Protein AF-A0A3M1GNY9-F1 (afdb_monomer_lite)

Radius of gyration: 33.42 Å; chains: 1; bounding box: 61×61×104 Å

Secondary structure (DSSP, 8-state):
-HHHHHHHHHHHHHHHHHHHTTTS-TTGGGSHHHHHHHHHHHHHHHT-TTS---HHHHHHHHHHHHHHHHHHHHHHHHH--S-S-HHHHHHHHHHHHHHHHHHHHHHHHHHHHHHHHHHHHHHHHHHHH---HHHHHHHHHHHHHHHHHHHHHHHHHHHHT--TT--HHHHHHHHHHHHHHHHHHHHHHHHHHHHH-HHHHHHHHHHHHHHHHHHHHHHH---HHHHHHHHHHHHHHHHHHHHHHHHHHHHHHHHHHHHHHHHHHHHHHHHHHGGGGS---HHHHHHHHHHHHHHHHHHHHHHHHHHHHHHT-

pLDDT: mean 76.71, std 16.35, range [35.62, 97.5]

Structure (mmCIF, N/CA/C/O backbone):
data_AF-A0A3M1GNY9-F1
#
_entry.id   AF-A0A3M1GNY9-F1
#
loop_
_atom_site.group_PDB
_atom_site.id
_atom_site.type_symbol
_atom_site.label_atom_id
_atom_site.label_alt_id
_atom_site.label_comp_id
_atom_site.label_asym_id
_atom_site.label_entity_id
_atom_site.label_seq_id
_atom_site.pdbx_PDB_ins_code
_atom_site.Cartn_x
_atom_site.Cartn_y
_atom_site.Cartn_z
_atom_site.occupancy
_atom_site.B_iso_or_equiv
_atom_site.auth_seq_id
_atom_site.auth_comp_id
_atom_site.auth_asym_id
_atom_site.auth_atom_id
_atom_site.pdbx_PDB_model_num
ATOM 1 N N . MET A 1 1 ? -0.739 -28.940 17.202 1.00 39.91 1 MET A N 1
ATOM 2 C CA . MET A 1 1 ? 0.218 -30.063 17.356 1.00 39.91 1 MET A CA 1
ATOM 3 C C . MET A 1 1 ? 1.144 -29.947 18.577 1.00 39.91 1 MET A C 1
ATOM 5 O O . MET A 1 1 ? 1.463 -30.977 19.149 1.00 39.91 1 MET A O 1
ATOM 9 N N . ALA A 1 2 ? 1.530 -28.750 19.048 1.00 37.16 2 ALA A N 1
ATOM 10 C CA . ALA A 1 2 ? 2.457 -28.604 20.188 1.00 37.16 2 ALA A CA 1
ATOM 11 C C . ALA A 1 2 ? 1.919 -29.078 21.563 1.00 37.16 2 ALA A C 1
ATOM 13 O O . ALA A 1 2 ? 2.696 -29.537 22.394 1.00 37.16 2 ALA A O 1
ATOM 14 N N . LEU A 1 3 ? 0.602 -29.021 21.796 1.00 35.62 3 LEU A N 1
ATOM 15 C CA . LEU A 1 3 ? -0.018 -29.442 23.066 1.00 35.62 3 LEU A CA 1
ATOM 16 C C . LEU A 1 3 ? 0.067 -30.962 23.320 1.00 35.62 3 LEU A C 1
ATOM 18 O O . LEU A 1 3 ? 0.229 -31.373 24.464 1.00 35.62 3 LEU A O 1
ATOM 22 N N . GLY A 1 4 ? 0.033 -31.793 22.270 1.00 41.66 4 GLY A N 1
ATOM 23 C CA . GLY A 1 4 ? 0.157 -33.254 22.405 1.00 41.66 4 GLY A CA 1
ATOM 24 C C . GLY A 1 4 ? 1.579 -33.715 22.745 1.00 41.66 4 GLY A C 1
ATOM 25 O O . GLY A 1 4 ? 1.763 -34.660 23.506 1.00 41.66 4 GLY A O 1
ATOM 26 N N . VAL A 1 5 ? 2.591 -32.996 22.248 1.00 49.44 5 VAL A N 1
ATOM 27 C CA . VAL A 1 5 ? 4.006 -33.277 22.545 1.00 49.44 5 VAL A CA 1
ATOM 28 C C . VAL A 1 5 ? 4.346 -32.905 23.996 1.00 49.44 5 VAL A C 1
ATOM 30 O O . VAL A 1 5 ? 5.084 -33.628 24.658 1.00 49.44 5 VAL A O 1
ATOM 33 N N . LEU A 1 6 ? 3.744 -31.835 24.530 1.00 43.50 6 LEU A N 1
ATOM 34 C CA . LEU A 1 6 ? 3.910 -31.410 25.928 1.00 43.50 6 LEU A CA 1
ATOM 35 C C . LEU A 1 6 ? 3.335 -32.417 26.937 1.00 43.50 6 LEU A C 1
ATOM 37 O O . LEU A 1 6 ? 3.974 -32.694 27.952 1.00 43.50 6 LEU A O 1
ATOM 41 N N . ALA A 1 7 ? 2.173 -33.009 26.642 1.00 45.28 7 ALA A N 1
ATOM 42 C CA . ALA A 1 7 ? 1.578 -34.041 27.493 1.00 45.28 7 ALA A CA 1
ATOM 43 C C . ALA A 1 7 ? 2.439 -35.317 27.535 1.00 45.28 7 ALA A C 1
ATOM 45 O O . ALA A 1 7 ? 2.642 -35.895 28.601 1.00 45.28 7 ALA A O 1
ATOM 46 N N . LEU A 1 8 ? 3.013 -35.712 26.392 1.00 53.62 8 LEU A N 1
ATOM 47 C CA . LEU A 1 8 ? 3.911 -36.866 26.300 1.00 53.62 8 LEU A CA 1
ATOM 48 C C . LEU A 1 8 ? 5.231 -36.649 27.052 1.00 53.62 8 LEU A C 1
ATOM 50 O O . LEU A 1 8 ? 5.704 -37.571 27.712 1.00 53.62 8 LEU A O 1
ATOM 54 N N . PHE A 1 9 ? 5.796 -35.438 27.015 1.00 51.31 9 PHE A N 1
ATOM 55 C CA . PHE A 1 9 ? 7.013 -35.113 27.768 1.00 51.31 9 PHE A CA 1
ATOM 56 C C . PHE A 1 9 ? 6.779 -35.067 29.281 1.00 51.31 9 PHE A C 1
ATOM 58 O O . PHE A 1 9 ? 7.607 -35.574 30.033 1.00 51.31 9 PHE A O 1
ATOM 65 N N . SER A 1 10 ? 5.643 -34.528 29.734 1.00 48.84 10 SER A N 1
ATOM 66 C CA . SER A 1 10 ? 5.270 -34.548 31.155 1.00 48.84 10 SER A CA 1
ATOM 67 C C . SER A 1 10 ? 5.065 -35.978 31.668 1.00 48.84 10 SER A C 1
ATOM 69 O O . SER A 1 10 ? 5.554 -36.316 32.746 1.00 48.84 10 SER A O 1
ATOM 71 N N . LEU A 1 11 ? 4.431 -36.841 30.864 1.00 54.53 11 LEU A N 1
ATOM 72 C CA . LEU A 1 11 ? 4.229 -38.251 31.197 1.00 54.53 11 LEU A CA 1
ATOM 73 C C . LEU A 1 11 ? 5.558 -39.024 31.243 1.00 54.53 11 LEU A C 1
ATOM 75 O O . LEU A 1 11 ? 5.819 -39.740 32.206 1.00 54.53 11 LEU A O 1
ATOM 79 N N . MET A 1 12 ? 6.429 -38.835 30.245 1.00 59.09 12 MET A N 1
ATOM 80 C CA . MET A 1 12 ? 7.773 -39.428 30.217 1.00 59.09 12 MET A CA 1
ATOM 81 C C . MET A 1 12 ? 8.609 -38.991 31.421 1.00 59.09 12 MET A C 1
ATOM 83 O O . MET A 1 12 ? 9.270 -39.818 32.043 1.00 59.09 12 MET A O 1
ATOM 87 N N . PHE A 1 13 ? 8.549 -37.712 31.798 1.00 56.00 13 PHE A N 1
ATOM 88 C CA . PHE A 1 13 ? 9.310 -37.195 32.933 1.00 56.00 13 PHE A CA 1
ATOM 89 C C . PHE A 1 13 ? 8.778 -37.716 34.273 1.00 56.00 13 PHE A C 1
ATOM 91 O O . PHE A 1 13 ? 9.568 -38.051 35.153 1.00 56.00 13 PHE A O 1
ATOM 98 N N . ALA A 1 14 ? 7.457 -37.869 34.414 1.00 55.19 14 ALA A N 1
ATOM 99 C CA . ALA A 1 14 ? 6.851 -38.510 35.579 1.00 55.19 14 ALA A CA 1
ATOM 100 C C . ALA A 1 14 ? 7.279 -39.983 35.701 1.00 55.19 14 ALA A C 1
ATOM 102 O O . ALA A 1 14 ? 7.631 -40.430 36.791 1.00 55.19 14 ALA A O 1
ATOM 103 N N . ILE A 1 15 ? 7.329 -40.717 34.583 1.00 62.09 15 ILE A N 1
ATOM 104 C CA . ILE A 1 15 ? 7.781 -42.116 34.541 1.00 62.09 15 ILE A CA 1
ATOM 105 C C . ILE A 1 15 ? 9.268 -42.227 34.906 1.00 62.09 15 ILE A C 1
ATOM 107 O O . ILE A 1 15 ? 9.639 -43.094 35.694 1.00 62.09 15 ILE A O 1
ATOM 111 N N . VAL A 1 16 ? 10.117 -41.331 34.393 1.00 60.69 16 VAL A N 1
ATOM 112 C CA . VAL A 1 16 ? 11.552 -41.301 34.724 1.00 60.69 16 VAL A CA 1
ATOM 113 C C . VAL A 1 16 ? 11.776 -40.917 36.188 1.00 60.69 16 VAL A C 1
ATOM 115 O O . VAL A 1 16 ? 12.586 -41.553 36.856 1.00 60.69 16 VAL A O 1
ATOM 118 N N . ALA A 1 17 ? 11.028 -39.956 36.734 1.00 54.06 17 ALA A N 1
ATOM 119 C CA . ALA A 1 17 ? 11.110 -39.593 38.149 1.00 54.06 17 ALA A CA 1
ATOM 120 C C . ALA A 1 17 ? 10.697 -40.756 39.072 1.00 54.06 17 ALA A C 1
ATOM 122 O O . ALA A 1 17 ? 11.376 -41.026 40.062 1.00 54.06 17 ALA A O 1
ATOM 123 N N . LEU A 1 18 ? 9.642 -41.496 38.707 1.00 55.72 18 LEU A N 1
ATOM 124 C CA . LEU A 1 18 ? 9.205 -42.716 39.399 1.00 55.72 18 LEU A CA 1
ATOM 125 C C . LEU A 1 18 ? 10.217 -43.867 39.280 1.00 55.72 18 LEU A C 1
ATOM 127 O O . LEU A 1 18 ? 10.356 -44.662 40.209 1.00 55.72 18 LEU A O 1
ATOM 131 N N . ALA A 1 19 ? 10.934 -43.966 38.159 1.00 55.47 19 ALA A N 1
ATOM 132 C CA . ALA A 1 19 ? 11.971 -44.976 37.960 1.00 55.47 19 ALA A CA 1
ATOM 133 C C . ALA A 1 19 ? 13.255 -44.655 38.746 1.00 55.47 19 ALA A C 1
ATOM 135 O O . ALA A 1 19 ? 13.842 -45.549 39.354 1.00 55.47 19 ALA A O 1
ATOM 136 N N . VAL A 1 20 ? 13.663 -43.382 38.788 1.00 52.62 20 VAL A N 1
ATOM 137 C CA . VAL A 1 20 ? 14.880 -42.916 39.475 1.00 52.62 20 VAL A CA 1
ATOM 138 C C . VAL A 1 20 ? 14.715 -42.915 41.002 1.00 52.62 20 VAL A C 1
ATOM 140 O O . VAL A 1 20 ? 15.684 -43.190 41.715 1.00 52.62 20 VAL A O 1
ATOM 143 N N . SER A 1 21 ? 13.497 -42.709 41.526 1.00 48.69 21 SER A N 1
ATOM 144 C CA . SER A 1 21 ? 13.233 -42.753 42.976 1.00 48.69 21 SER A CA 1
ATOM 145 C C . SER A 1 21 ? 13.395 -44.147 43.595 1.00 48.69 21 SER A C 1
ATOM 147 O O . SER A 1 21 ? 13.482 -44.256 44.812 1.00 48.69 21 SER A O 1
ATOM 149 N N . ARG A 1 22 ? 13.434 -45.221 42.791 1.00 51.81 22 ARG A N 1
ATOM 150 C CA . ARG A 1 22 ? 13.699 -46.581 43.297 1.00 51.81 22 ARG A CA 1
ATOM 151 C C . ARG A 1 22 ? 15.181 -46.864 43.529 1.00 51.81 22 ARG A C 1
ATOM 153 O O . ARG A 1 22 ? 15.505 -47.813 44.234 1.00 51.81 22 ARG A O 1
ATOM 160 N N . THR A 1 23 ? 16.072 -46.081 42.925 1.00 52.75 23 THR A N 1
ATOM 161 C CA . THR A 1 23 ? 17.522 -46.340 42.923 1.00 52.75 23 THR A CA 1
ATOM 162 C C . THR A 1 23 ? 18.328 -45.409 43.824 1.00 52.75 23 THR A C 1
ATOM 164 O O . THR A 1 23 ? 19.462 -45.732 44.166 1.00 52.75 23 THR A O 1
ATOM 167 N N . LEU A 1 24 ? 17.764 -44.272 44.230 1.00 46.00 24 LEU A N 1
ATOM 168 C CA . LEU A 1 24 ? 18.404 -43.302 45.118 1.00 46.00 24 LEU A CA 1
ATOM 169 C C . LEU A 1 24 ? 17.539 -43.181 46.373 1.00 46.00 24 LEU A C 1
ATOM 171 O O . LEU A 1 24 ? 16.374 -42.813 46.268 1.00 46.00 24 LEU A O 1
ATOM 175 N N . GLY A 1 25 ? 18.099 -43.557 47.528 1.00 52.06 25 GLY A N 1
ATOM 176 C CA . GLY A 1 25 ? 17.392 -43.621 48.811 1.00 52.06 25 GLY A CA 1
ATOM 177 C C . GLY A 1 25 ? 16.689 -42.322 49.225 1.00 52.06 25 GLY A C 1
ATOM 178 O O . GLY A 1 25 ? 16.910 -41.263 48.636 1.00 52.06 25 GLY A O 1
ATOM 179 N N . ASP A 1 26 ? 15.863 -42.439 50.272 1.00 52.56 26 ASP A N 1
ATOM 180 C CA . ASP A 1 26 ? 14.793 -41.534 50.748 1.00 52.56 26 ASP A CA 1
ATOM 181 C C . ASP A 1 26 ? 15.093 -40.021 50.837 1.00 52.56 26 ASP A C 1
ATOM 183 O O . ASP A 1 26 ? 14.186 -39.214 51.028 1.00 52.56 26 ASP A O 1
ATOM 187 N N . THR A 1 27 ? 16.336 -39.586 50.651 1.00 51.34 27 THR A N 1
ATOM 188 C CA . THR A 1 27 ? 16.742 -38.177 50.665 1.00 51.34 27 THR A CA 1
ATOM 189 C C . THR A 1 27 ? 16.568 -37.451 49.323 1.00 51.34 27 THR A C 1
ATOM 191 O O . THR A 1 27 ? 16.570 -36.220 49.303 1.00 51.34 27 THR A O 1
ATOM 194 N N . ALA A 1 28 ? 16.362 -38.154 48.200 1.00 47.78 28 ALA A N 1
ATOM 195 C CA . ALA A 1 28 ? 16.229 -37.528 46.872 1.00 47.78 28 ALA A CA 1
ATOM 196 C C . ALA A 1 28 ? 14.796 -37.062 46.507 1.00 47.78 28 ALA A C 1
ATOM 198 O O . ALA A 1 28 ? 14.615 -36.307 45.548 1.00 47.78 28 ALA A O 1
ATOM 199 N N . LEU A 1 29 ? 13.773 -37.457 47.277 1.00 53.31 29 LEU A N 1
ATOM 200 C CA . LEU A 1 29 ? 12.351 -37.200 46.981 1.00 53.31 29 LEU A CA 1
ATOM 201 C C . LEU A 1 29 ? 11.915 -35.722 47.102 1.00 53.31 29 LEU A C 1
ATOM 203 O O . LEU A 1 29 ? 10.853 -35.360 46.603 1.00 53.31 29 LEU A O 1
ATOM 207 N N . GLY A 1 30 ? 12.734 -34.847 47.697 1.00 52.00 30 GLY A N 1
ATOM 208 C CA . GLY A 1 30 ? 12.387 -33.434 47.915 1.00 52.00 30 GLY A CA 1
ATOM 209 C C . GLY A 1 30 ? 12.631 -32.483 46.733 1.00 52.00 30 GLY A C 1
ATOM 210 O O . GLY A 1 30 ? 12.068 -31.391 46.707 1.00 52.00 30 GLY A O 1
ATOM 211 N N . PHE A 1 31 ? 13.449 -32.864 45.742 1.00 49.88 31 PHE A N 1
ATOM 212 C CA . PHE A 1 31 ? 13.916 -31.929 44.698 1.00 49.88 31 PHE A CA 1
ATOM 213 C C . PHE A 1 31 ? 13.212 -32.061 43.338 1.00 49.88 31 PHE A C 1
ATOM 215 O O . PHE A 1 31 ? 13.311 -31.156 42.507 1.00 49.88 31 PHE A O 1
ATOM 222 N N . GLY A 1 32 ? 12.456 -33.139 43.107 1.00 56.41 32 GLY A N 1
ATOM 223 C CA . GLY A 1 32 ? 11.704 -33.360 41.861 1.00 56.41 32 GLY A CA 1
ATOM 224 C C . GLY A 1 32 ? 10.764 -32.206 41.455 1.00 56.41 32 GLY A C 1
ATOM 225 O O . GLY A 1 32 ? 10.782 -31.808 40.286 1.00 56.41 32 GLY A O 1
ATOM 226 N N . PRO A 1 33 ? 10.001 -31.597 42.387 1.00 55.47 33 PRO A N 1
ATOM 227 C CA . PRO A 1 33 ? 9.113 -30.475 42.069 1.00 55.47 33 PRO A CA 1
ATOM 228 C C . PRO A 1 33 ? 9.860 -29.200 41.647 1.00 55.47 33 PRO A C 1
ATOM 230 O O . PRO A 1 33 ? 9.367 -28.447 40.808 1.00 55.47 33 PRO A O 1
ATOM 233 N N . PHE A 1 34 ? 11.063 -28.971 42.188 1.00 53.22 34 PHE A N 1
ATOM 234 C CA . PHE A 1 34 ? 11.891 -27.805 41.858 1.00 53.22 34 PHE A CA 1
ATOM 235 C C . PHE A 1 34 ? 12.466 -27.888 40.441 1.00 53.22 34 PHE A C 1
ATOM 237 O O . PHE A 1 34 ? 12.513 -26.883 39.734 1.00 53.22 34 PHE A O 1
ATOM 244 N N . PHE A 1 35 ? 12.853 -29.084 39.987 1.00 53.28 35 PHE A N 1
ATOM 245 C CA . PHE A 1 35 ? 13.353 -29.269 38.623 1.00 53.28 35 PHE A CA 1
ATOM 246 C C . PHE A 1 35 ? 12.249 -29.100 37.574 1.00 53.28 35 PHE A C 1
ATOM 248 O O . PHE A 1 35 ? 12.470 -28.450 36.554 1.00 53.28 35 PHE A O 1
ATOM 255 N N . ALA A 1 36 ? 11.041 -29.609 37.835 1.00 55.53 36 ALA A N 1
ATOM 256 C CA . ALA A 1 36 ? 9.916 -29.460 36.913 1.00 55.53 36 ALA A CA 1
ATOM 257 C C . ALA A 1 36 ? 9.489 -27.987 36.736 1.00 55.53 36 ALA A C 1
ATOM 259 O O . ALA A 1 36 ? 9.199 -27.557 35.616 1.00 55.53 36 ALA A O 1
ATOM 260 N N . SER A 1 37 ? 9.502 -27.186 37.809 1.00 55.31 37 SER A N 1
ATOM 261 C CA . SER A 1 37 ? 9.164 -25.758 37.727 1.00 55.31 37 SER A CA 1
ATOM 262 C C . SER A 1 37 ? 10.262 -24.939 37.041 1.00 55.31 37 SER A C 1
ATOM 264 O O . SER A 1 37 ? 9.948 -24.116 36.179 1.00 55.31 37 SER A O 1
ATOM 266 N N . ALA A 1 38 ? 11.539 -25.224 37.326 1.00 54.78 38 ALA A N 1
ATOM 267 C CA . ALA A 1 38 ? 12.674 -24.588 36.660 1.00 54.78 38 ALA A CA 1
ATOM 268 C C . ALA A 1 38 ? 12.691 -24.878 35.151 1.00 54.78 38 ALA A C 1
ATOM 270 O O . ALA A 1 38 ? 12.905 -23.967 34.353 1.00 54.78 38 ALA A O 1
ATOM 271 N N . VAL A 1 39 ? 12.383 -26.115 34.742 1.00 56.56 39 VAL A N 1
ATOM 272 C CA . VAL A 1 39 ? 12.269 -26.490 33.322 1.00 56.56 39 VAL A CA 1
ATOM 273 C C . VAL A 1 39 ? 11.077 -25.796 32.658 1.00 56.56 39 VAL A C 1
ATOM 275 O O . VAL A 1 39 ? 11.201 -25.320 31.534 1.00 56.56 39 VAL A O 1
ATOM 278 N N . THR A 1 40 ? 9.942 -25.653 33.346 1.00 59.81 40 THR A N 1
ATOM 279 C CA . THR A 1 40 ? 8.765 -24.961 32.786 1.00 59.81 40 THR A CA 1
ATOM 280 C C . THR A 1 40 ? 9.019 -23.457 32.618 1.00 59.81 40 THR A C 1
ATOM 282 O O . THR A 1 40 ? 8.662 -22.881 31.590 1.00 59.81 40 THR A O 1
ATOM 285 N N . ALA A 1 41 ? 9.701 -22.828 33.580 1.00 53.69 41 ALA A N 1
ATOM 286 C CA . ALA A 1 41 ? 10.123 -21.431 33.496 1.00 53.69 41 ALA A CA 1
ATOM 287 C C . ALA A 1 41 ? 11.178 -21.211 32.395 1.00 53.69 41 ALA A C 1
ATOM 289 O O . ALA A 1 41 ? 11.067 -20.260 31.620 1.00 53.69 41 ALA A O 1
ATOM 290 N N . ALA A 1 42 ? 12.148 -22.122 32.265 1.00 55.28 42 ALA A N 1
ATOM 291 C CA . ALA A 1 42 ? 13.146 -22.090 31.199 1.00 55.28 42 ALA A CA 1
ATOM 292 C C . ALA A 1 42 ? 12.513 -22.280 29.811 1.00 55.28 42 ALA A C 1
ATOM 294 O O . ALA A 1 42 ? 12.885 -21.581 28.875 1.00 55.28 42 ALA A O 1
ATOM 295 N N . LEU A 1 43 ? 11.514 -23.158 29.671 1.00 59.69 43 LEU A N 1
ATOM 296 C CA . LEU A 1 43 ? 10.790 -23.373 28.412 1.00 59.69 43 LEU A CA 1
ATOM 297 C C . LEU A 1 43 ? 9.891 -22.187 28.032 1.00 59.69 43 LEU A C 1
ATOM 299 O O . LEU A 1 43 ? 9.766 -21.877 26.847 1.00 59.69 43 LEU A O 1
ATOM 303 N N . LEU A 1 44 ? 9.293 -21.502 29.013 1.00 56.00 44 LEU A N 1
ATOM 304 C CA . LEU A 1 44 ? 8.548 -20.258 28.786 1.00 56.00 44 LEU A CA 1
ATOM 305 C C . LEU A 1 44 ? 9.470 -19.114 28.341 1.00 56.00 44 LEU A C 1
ATOM 307 O O . LEU A 1 44 ? 9.105 -18.376 27.428 1.00 56.00 44 LEU A O 1
ATOM 311 N N . TRP A 1 45 ? 10.672 -19.011 28.918 1.00 55.31 45 TRP A N 1
ATOM 312 C CA . TRP A 1 45 ? 11.697 -18.054 28.484 1.00 55.31 45 TRP A CA 1
ATOM 313 C C . TRP A 1 45 ? 12.196 -18.382 27.069 1.00 55.31 45 TRP A C 1
ATOM 315 O O . TRP A 1 45 ? 12.167 -17.527 26.186 1.00 55.31 45 TRP A O 1
ATOM 325 N N . PHE A 1 46 ? 12.584 -19.634 26.805 1.00 54.06 46 PHE A N 1
ATOM 326 C CA . PHE A 1 46 ? 13.179 -20.041 25.525 1.00 54.06 46 PHE A CA 1
ATOM 327 C C . PHE A 1 46 ? 12.225 -19.879 24.330 1.00 54.06 46 PHE A C 1
ATOM 329 O O . PHE A 1 46 ? 12.663 -19.759 23.188 1.00 54.06 46 PHE A O 1
ATOM 336 N N . ARG A 1 47 ? 10.909 -19.852 24.574 1.00 57.16 47 ARG A N 1
ATOM 337 C CA . ARG A 1 47 ? 9.895 -19.694 23.526 1.00 57.16 47 A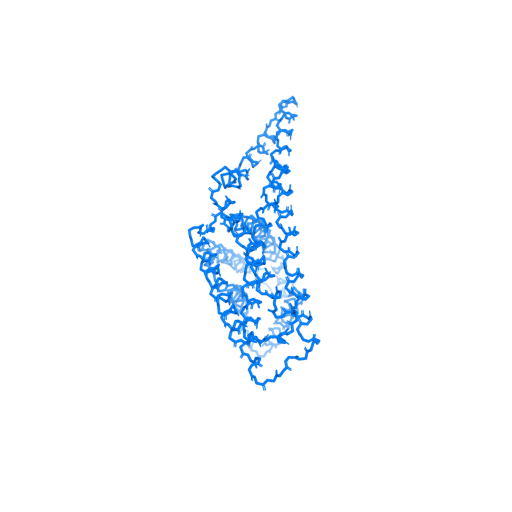RG A CA 1
ATOM 338 C C . ARG A 1 47 ? 9.735 -18.247 23.036 1.00 57.16 47 ARG A C 1
ATOM 340 O O . ARG A 1 47 ? 9.247 -18.064 21.924 1.00 57.16 47 ARG A O 1
ATOM 347 N N . HIS A 1 48 ? 10.139 -17.239 23.817 1.00 54.69 48 HIS A N 1
ATOM 348 C CA . HIS A 1 48 ? 9.980 -15.821 23.464 1.00 54.69 48 HIS A CA 1
ATOM 349 C C . HIS A 1 48 ? 11.147 -14.951 23.984 1.00 54.69 48 HIS A C 1
ATOM 351 O O . HIS A 1 48 ? 10.977 -14.234 24.970 1.00 54.69 48 HIS A O 1
ATOM 357 N N . PRO A 1 49 ? 12.320 -14.973 23.322 1.00 49.12 49 PRO A N 1
ATOM 358 C CA . PRO A 1 49 ? 13.503 -14.223 23.760 1.00 49.12 49 PRO A CA 1
ATOM 359 C C . PRO A 1 49 ? 13.360 -12.692 23.653 1.00 49.12 49 PRO A C 1
ATOM 361 O O . PRO A 1 49 ? 14.043 -11.969 24.372 1.00 49.12 49 PRO A O 1
ATOM 364 N N . ASP A 1 50 ? 12.443 -12.191 22.820 1.00 52.31 50 ASP A N 1
ATOM 365 C CA . ASP A 1 50 ? 12.404 -10.768 22.441 1.00 52.31 50 ASP A CA 1
ATOM 366 C C . ASP A 1 50 ? 11.442 -9.898 23.268 1.00 52.31 50 ASP A C 1
ATOM 368 O O . ASP A 1 50 ? 11.188 -8.745 22.912 1.00 52.31 50 ASP A O 1
ATOM 372 N N . ARG A 1 51 ? 10.843 -10.415 24.352 1.00 54.91 51 ARG A N 1
ATOM 373 C CA . ARG A 1 51 ? 9.935 -9.616 25.197 1.00 54.91 51 ARG A CA 1
ATOM 374 C C . ARG A 1 51 ? 10.311 -9.696 26.677 1.00 54.91 51 ARG A C 1
ATOM 376 O O . ARG A 1 51 ? 10.402 -10.800 27.210 1.00 54.91 51 ARG A O 1
ATOM 383 N N . PRO A 1 52 ? 10.466 -8.550 27.371 1.00 52.22 52 PRO A N 1
ATOM 384 C CA . PRO A 1 52 ? 10.719 -8.546 28.803 1.00 52.22 52 PRO A CA 1
ATOM 385 C C . PRO A 1 52 ? 9.483 -9.088 29.523 1.00 52.22 52 PRO A C 1
ATOM 387 O O . PRO A 1 52 ? 8.401 -8.498 29.477 1.00 52.22 52 PRO A O 1
ATOM 390 N N . VAL A 1 53 ? 9.632 -10.240 30.173 1.00 59.31 53 VAL A N 1
ATOM 391 C CA . VAL A 1 53 ? 8.596 -10.802 31.039 1.00 59.31 53 VAL A CA 1
ATOM 392 C C . VAL A 1 53 ? 8.327 -9.794 32.156 1.00 59.31 53 VAL A C 1
ATOM 394 O O . VAL A 1 53 ? 9.234 -9.415 32.895 1.00 59.31 53 VAL A O 1
ATOM 397 N N . SER A 1 54 ? 7.077 -9.338 32.260 1.00 63.44 54 SER A N 1
ATOM 398 C CA . SER A 1 54 ? 6.629 -8.427 33.314 1.00 63.44 54 SER A CA 1
ATOM 399 C C . SER A 1 54 ? 7.039 -8.970 34.684 1.00 63.44 54 SER A C 1
ATOM 401 O O . SER A 1 54 ? 6.653 -10.078 35.061 1.00 63.44 54 SER A O 1
ATOM 403 N N . TRP A 1 55 ? 7.790 -8.179 35.454 1.00 66.19 55 TRP A N 1
ATOM 404 C CA . TRP A 1 55 ? 8.210 -8.519 36.819 1.00 66.19 55 TRP A CA 1
ATOM 405 C C . TRP A 1 55 ? 7.029 -8.938 37.711 1.00 66.19 55 TRP A C 1
ATOM 407 O O . TRP A 1 55 ? 7.166 -9.814 38.563 1.00 66.19 55 TRP A O 1
ATOM 417 N N . LYS A 1 56 ? 5.836 -8.379 37.463 1.00 67.12 56 LYS A N 1
ATOM 418 C CA . LYS A 1 56 ? 4.601 -8.741 38.175 1.00 67.12 56 LYS A CA 1
ATOM 419 C C . LYS A 1 56 ? 4.205 -10.204 37.943 1.00 67.12 56 LYS A C 1
ATOM 421 O O . LYS A 1 56 ? 3.709 -10.850 38.860 1.00 67.12 56 LYS A O 1
ATOM 426 N N . LEU A 1 57 ? 4.460 -10.736 36.747 1.00 67.00 57 LEU A N 1
ATOM 427 C CA . LEU A 1 57 ? 4.141 -12.116 36.382 1.00 67.00 57 LEU A CA 1
ATOM 428 C C . LEU A 1 57 ? 5.103 -13.102 37.056 1.00 67.00 57 LEU A C 1
ATOM 430 O O . LEU A 1 57 ? 4.662 -14.113 37.594 1.00 67.00 57 LEU A O 1
ATOM 434 N N . ILE A 1 58 ? 6.394 -12.757 37.121 1.00 68.88 58 ILE A N 1
ATOM 435 C CA . ILE A 1 58 ? 7.406 -13.527 37.863 1.00 68.88 58 ILE A CA 1
ATOM 436 C C . ILE A 1 58 ? 7.070 -13.536 39.360 1.00 68.88 58 ILE A C 1
ATOM 438 O O . ILE A 1 58 ? 7.020 -14.601 39.972 1.00 68.88 58 ILE A O 1
ATOM 442 N N . ALA A 1 59 ? 6.763 -12.372 39.940 1.00 70.62 59 ALA A N 1
ATOM 443 C CA . ALA A 1 59 ? 6.402 -12.253 41.352 1.00 70.62 59 ALA A CA 1
ATOM 444 C C . ALA A 1 59 ? 5.127 -13.045 41.704 1.00 70.62 59 ALA A C 1
ATOM 446 O O . ALA A 1 59 ? 5.093 -13.730 42.726 1.00 70.62 59 ALA A O 1
ATOM 447 N N . SER A 1 60 ? 4.110 -13.014 40.836 1.00 69.00 60 SER A N 1
ATOM 448 C CA . SER A 1 60 ? 2.879 -13.804 40.984 1.00 69.00 60 SER A CA 1
ATOM 449 C C . SER A 1 60 ? 3.156 -15.310 40.972 1.00 69.00 60 SER A C 1
ATOM 451 O O . SER A 1 60 ? 2.615 -16.047 41.796 1.00 69.00 60 SER A O 1
ATOM 453 N N . LEU A 1 61 ? 4.010 -15.780 40.057 1.00 68.50 61 LEU A N 1
ATOM 454 C CA . LEU A 1 61 ? 4.327 -17.203 39.921 1.00 68.50 61 LEU A CA 1
ATOM 455 C C . LEU A 1 61 ? 5.122 -17.718 41.127 1.00 68.50 61 LEU A C 1
ATOM 457 O O . LEU A 1 61 ? 4.809 -18.774 41.675 1.00 68.50 61 LEU A O 1
ATOM 461 N N . VAL A 1 62 ? 6.104 -16.933 41.583 1.00 72.38 62 VAL A N 1
ATOM 462 C CA . VAL A 1 62 ? 6.909 -17.240 42.773 1.00 72.38 62 VAL A CA 1
ATOM 463 C C . VAL A 1 62 ? 6.044 -17.233 44.034 1.00 72.38 62 VAL A C 1
ATOM 465 O O . VAL A 1 62 ? 6.130 -18.164 44.832 1.00 72.38 62 VAL A O 1
ATOM 468 N N . SER A 1 63 ? 5.163 -16.241 44.198 1.00 70.50 63 SER A N 1
ATOM 469 C CA . SER A 1 63 ? 4.261 -16.150 45.354 1.00 70.50 63 SER A CA 1
ATOM 470 C C . SER A 1 63 ? 3.268 -17.318 45.410 1.00 70.50 63 SER A C 1
ATOM 472 O O . SER A 1 63 ? 3.129 -17.951 46.459 1.00 70.50 63 SER A O 1
ATOM 474 N N . SER A 1 64 ? 2.651 -17.676 44.276 1.00 66.19 64 SER A N 1
ATOM 475 C CA . SER A 1 64 ? 1.752 -18.834 44.187 1.00 66.19 64 SER A CA 1
ATOM 476 C C . SER A 1 64 ? 2.475 -20.142 44.509 1.00 66.19 64 SER A C 1
ATOM 478 O O . SER A 1 64 ? 1.913 -21.005 45.179 1.00 66.19 64 SER A O 1
ATOM 480 N N . PHE A 1 65 ? 3.719 -20.295 44.054 1.00 67.00 65 PHE A N 1
ATOM 481 C CA . PHE A 1 65 ? 4.516 -21.489 44.325 1.00 67.00 65 PHE A CA 1
ATOM 482 C C . PHE A 1 65 ? 4.892 -21.598 45.806 1.00 67.00 65 PHE A C 1
ATOM 484 O O . PHE A 1 65 ? 4.792 -22.672 46.402 1.00 67.00 65 PHE A O 1
ATOM 491 N N . MET A 1 66 ? 5.289 -20.480 46.415 1.00 71.38 66 MET A N 1
ATOM 492 C CA . MET A 1 66 ? 5.686 -20.431 47.819 1.00 71.38 66 MET A CA 1
ATOM 493 C C . MET A 1 66 ? 4.498 -20.733 48.744 1.00 71.38 66 MET A C 1
ATOM 495 O O . MET A 1 66 ? 4.648 -21.516 49.678 1.00 71.38 66 MET A O 1
ATOM 499 N N . GLY A 1 67 ? 3.306 -20.208 48.430 1.00 72.25 67 GLY A N 1
ATOM 500 C CA . GLY A 1 67 ? 2.074 -20.480 49.178 1.00 72.25 67 GLY A CA 1
ATOM 501 C C . GLY A 1 67 ? 1.639 -21.949 49.136 1.00 72.25 67 GLY A C 1
ATOM 502 O O . GLY A 1 67 ? 1.308 -22.517 50.175 1.00 72.25 67 GLY A O 1
ATOM 503 N N . VAL A 1 68 ? 1.702 -22.594 47.963 1.00 68.81 68 VAL A N 1
ATOM 504 C CA . VAL A 1 68 ? 1.324 -24.014 47.809 1.00 68.81 68 VAL A CA 1
ATOM 505 C C . VAL A 1 68 ? 2.288 -24.937 48.557 1.00 68.81 68 VAL A C 1
ATOM 507 O O . VAL A 1 68 ? 1.840 -25.870 49.220 1.00 68.81 68 VAL A O 1
ATOM 510 N N . ASN A 1 69 ? 3.596 -24.660 48.518 1.00 63.97 69 ASN A N 1
ATOM 511 C CA . ASN A 1 69 ? 4.582 -25.465 49.246 1.00 63.97 69 ASN A CA 1
ATOM 512 C C . ASN A 1 69 ? 4.440 -25.311 50.766 1.00 63.97 69 ASN A C 1
ATOM 514 O O . ASN A 1 69 ? 4.430 -26.313 51.475 1.00 63.97 69 ASN A O 1
ATOM 518 N N . LEU A 1 70 ? 4.277 -24.084 51.275 1.00 67.94 70 LEU A N 1
ATOM 519 C CA . LEU A 1 70 ? 4.117 -23.853 52.716 1.00 67.94 70 LEU A CA 1
ATOM 520 C C . LEU A 1 70 ? 2.863 -24.539 53.272 1.00 67.94 70 LEU A C 1
ATOM 522 O O . LEU A 1 70 ? 2.910 -25.127 54.351 1.00 67.94 70 LEU A O 1
ATOM 526 N N . PHE A 1 71 ? 1.762 -24.506 52.517 1.00 66.62 71 PHE A N 1
ATOM 527 C CA . PHE A 1 71 ? 0.514 -25.151 52.916 1.00 66.62 71 PHE A CA 1
ATOM 528 C C . PHE A 1 71 ? 0.614 -26.682 52.865 1.00 66.62 71 PHE A C 1
ATOM 530 O O . PHE A 1 71 ? 0.201 -27.354 53.808 1.00 66.62 71 PHE A O 1
ATOM 537 N N . ALA A 1 72 ? 1.225 -27.237 51.812 1.00 63.94 72 ALA A N 1
ATOM 538 C CA . ALA A 1 72 ? 1.431 -28.678 51.678 1.00 63.94 72 ALA A CA 1
ATOM 539 C C . ALA A 1 72 ? 2.308 -29.241 52.809 1.00 63.94 72 ALA A C 1
ATOM 541 O O . ALA A 1 72 ? 1.942 -30.237 53.430 1.00 63.94 72 ALA A O 1
ATOM 542 N N . PHE A 1 73 ? 3.423 -28.575 53.130 1.00 62.00 73 PHE A N 1
ATOM 543 C CA . PHE A 1 73 ? 4.311 -28.994 54.219 1.00 62.00 73 PHE A CA 1
ATOM 544 C C . PHE A 1 73 ? 3.681 -28.799 55.607 1.00 62.00 73 PHE A C 1
ATOM 546 O O . PHE A 1 73 ? 3.827 -29.667 56.467 1.00 62.00 73 PHE A O 1
ATOM 553 N N . GLY A 1 74 ? 2.952 -27.698 55.827 1.00 66.50 74 GLY A N 1
ATOM 554 C CA . GLY A 1 74 ? 2.308 -27.406 57.111 1.00 66.50 74 GLY A CA 1
ATOM 555 C C . GLY A 1 74 ? 1.171 -28.372 57.456 1.00 66.50 74 GLY A C 1
ATOM 556 O O . GLY A 1 74 ? 1.087 -28.847 58.587 1.00 66.50 74 GLY A O 1
ATOM 557 N N . VAL A 1 75 ? 0.325 -28.716 56.481 1.00 60.75 75 VAL A N 1
ATOM 558 C CA . VAL A 1 75 ? -0.789 -29.658 56.684 1.00 60.75 75 VAL A CA 1
ATOM 559 C C . VAL A 1 75 ? -0.278 -31.094 56.818 1.00 60.75 75 VAL A C 1
ATOM 561 O O . VAL A 1 75 ? -0.760 -31.835 57.669 1.00 60.75 75 VAL A O 1
ATOM 564 N N . PHE A 1 76 ? 0.748 -31.490 56.060 1.00 60.34 76 PHE A N 1
ATOM 565 C CA . PHE A 1 76 ? 1.306 -32.843 56.156 1.00 60.34 76 PHE A CA 1
ATOM 566 C C . PHE A 1 76 ? 1.915 -33.139 57.539 1.00 60.34 76 PHE A C 1
ATOM 568 O O . PHE A 1 76 ? 1.743 -34.237 58.067 1.00 60.34 76 PHE A O 1
ATOM 575 N N . ALA A 1 77 ? 2.558 -32.148 58.167 1.00 60.94 77 ALA A N 1
ATOM 576 C CA . ALA A 1 77 ? 3.134 -32.287 59.507 1.00 60.94 77 ALA A CA 1
ATOM 577 C C . ALA A 1 77 ? 2.080 -32.430 60.624 1.00 60.94 77 ALA A C 1
ATOM 579 O O . ALA A 1 77 ? 2.357 -33.042 61.653 1.00 60.94 77 ALA A O 1
ATOM 580 N N . LEU A 1 78 ? 0.873 -31.891 60.428 1.00 63.44 78 LEU A N 1
ATOM 581 C CA . LEU A 1 78 ? -0.208 -31.917 61.421 1.00 63.44 78 LEU A CA 1
ATOM 582 C C . LEU A 1 78 ? -1.020 -33.222 61.417 1.00 63.44 78 LEU A C 1
ATOM 584 O O . LEU A 1 78 ? -1.584 -33.579 62.4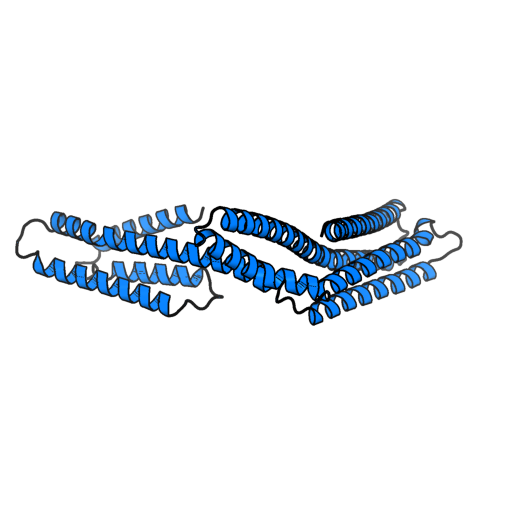48 1.00 63.44 78 LEU A O 1
ATOM 588 N N . PHE A 1 79 ? -1.072 -33.943 60.293 1.00 61.31 79 PHE A N 1
ATOM 589 C CA . PHE A 1 79 ? -1.964 -35.099 60.113 1.00 61.31 79 PHE A CA 1
ATOM 590 C C . PHE A 1 79 ? -1.269 -36.472 60.121 1.00 61.31 79 PHE A C 1
ATOM 592 O O . PHE A 1 79 ? -1.940 -37.482 59.928 1.00 61.31 79 PHE A O 1
ATOM 599 N N . SER A 1 80 ? 0.042 -36.548 60.394 1.00 57.25 80 SER A N 1
ATOM 600 C CA . SER A 1 80 ? 0.786 -37.821 60.421 1.00 57.25 80 SER A CA 1
ATOM 601 C C . SER A 1 80 ? 1.314 -38.283 61.801 1.00 57.25 80 SER A C 1
ATOM 603 O O . SER A 1 80 ? 2.494 -38.630 61.901 1.00 57.25 80 SER A O 1
ATOM 605 N N . PRO A 1 81 ? 0.508 -38.370 62.878 1.00 55.09 81 PRO A N 1
ATOM 606 C CA . PRO A 1 81 ? 0.903 -39.107 64.074 1.00 55.09 81 PRO A CA 1
ATOM 607 C C . PRO A 1 81 ? 0.288 -40.521 64.064 1.00 55.09 81 PRO A C 1
ATOM 609 O O . PRO A 1 81 ? -0.685 -40.776 64.765 1.00 55.09 81 PRO A O 1
ATOM 612 N N . GLY A 1 82 ? 0.816 -41.463 63.272 1.00 61.25 82 GLY A N 1
ATOM 613 C CA . GLY A 1 82 ? 0.377 -42.868 63.362 1.00 61.25 82 GLY A CA 1
ATOM 614 C C . GLY A 1 82 ? 0.648 -43.732 62.129 1.00 61.25 82 GLY A C 1
ATOM 615 O O . GLY A 1 82 ? 0.567 -43.259 61.005 1.00 61.25 82 GLY A O 1
ATOM 616 N N . ASN A 1 83 ? 0.962 -45.010 62.365 1.00 58.50 83 ASN A N 1
ATOM 617 C CA . ASN A 1 83 ? 1.489 -46.027 61.436 1.00 58.50 83 ASN A CA 1
ATOM 618 C C . ASN A 1 83 ? 0.514 -46.508 60.328 1.00 58.50 83 ASN A C 1
ATOM 620 O O . ASN A 1 83 ? 0.739 -47.550 59.711 1.00 58.50 83 ASN A O 1
ATOM 624 N N . ASP A 1 84 ? -0.567 -45.776 60.067 1.00 60.28 84 ASP A N 1
ATOM 625 C CA . ASP A 1 84 ? -1.581 -46.173 59.093 1.00 60.28 84 ASP A CA 1
ATOM 626 C C . ASP A 1 84 ? -1.220 -45.620 57.714 1.00 60.28 84 ASP A C 1
ATOM 628 O O . ASP A 1 84 ? -1.499 -44.473 57.386 1.00 60.28 84 ASP A O 1
ATOM 632 N N . GLY A 1 85 ? -0.553 -46.464 56.920 1.00 64.44 85 GLY A N 1
ATOM 633 C CA . GLY A 1 85 ? -0.423 -46.361 55.466 1.00 64.44 85 GLY A CA 1
ATOM 634 C C . GLY A 1 85 ? -0.040 -44.982 54.914 1.00 64.44 85 GLY A C 1
ATOM 635 O O . GLY A 1 85 ? -0.882 -44.129 54.654 1.00 64.44 85 GLY A O 1
ATOM 636 N N . PHE A 1 86 ? 1.232 -44.811 54.563 1.00 67.94 86 PHE A N 1
ATOM 637 C CA . PHE A 1 86 ? 1.729 -43.648 53.815 1.00 67.94 86 PHE A CA 1
ATOM 638 C C . PHE A 1 86 ? 0.922 -43.348 52.529 1.00 67.94 86 PHE A C 1
ATOM 640 O O . PHE A 1 86 ? 0.741 -42.192 52.149 1.00 67.94 86 PHE A O 1
ATOM 647 N N . VAL A 1 87 ? 0.405 -44.390 51.867 1.00 70.12 87 VAL A N 1
ATO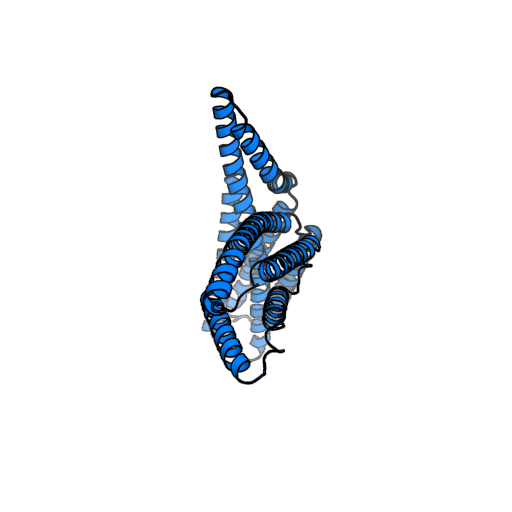M 648 C CA . VAL A 1 87 ? -0.224 -44.290 50.540 1.00 70.12 87 VAL A CA 1
ATOM 649 C C . VAL A 1 87 ? -1.586 -43.565 50.560 1.00 70.12 87 VAL A C 1
ATOM 651 O O . VAL A 1 87 ? -1.735 -42.629 49.773 1.00 70.12 87 VAL A O 1
ATOM 654 N N . PRO A 1 88 ? -2.564 -43.902 51.432 1.00 71.88 88 PRO A N 1
ATOM 655 C CA . PRO A 1 88 ? -3.817 -43.143 51.533 1.00 71.88 88 PRO A CA 1
ATOM 656 C C . PRO A 1 88 ? -3.630 -41.657 51.870 1.00 71.88 88 PRO A C 1
ATOM 658 O O . PRO A 1 88 ? -4.258 -40.805 51.240 1.00 71.88 88 PRO A O 1
ATOM 661 N N . ASN A 1 89 ? -2.722 -41.332 52.797 1.00 66.25 89 ASN A N 1
ATOM 662 C CA . ASN A 1 89 ? -2.462 -39.946 53.200 1.00 66.25 89 ASN A CA 1
ATOM 663 C C . ASN A 1 89 ? -1.760 -39.136 52.099 1.00 66.25 89 ASN A C 1
ATOM 665 O O . ASN A 1 89 ? -2.097 -37.970 51.883 1.00 66.25 89 ASN A O 1
ATOM 669 N N . ALA A 1 90 ? -0.846 -39.757 51.347 1.00 65.81 90 ALA A N 1
ATOM 670 C CA . ALA A 1 90 ? -0.233 -39.143 50.169 1.00 65.81 90 ALA A CA 1
ATOM 671 C C . ALA A 1 90 ? -1.251 -38.891 49.040 1.00 65.81 90 ALA A C 1
ATOM 673 O O . ALA A 1 90 ? -1.200 -37.858 48.378 1.00 65.81 90 ALA A O 1
ATOM 674 N N . LEU A 1 91 ? -2.207 -39.802 48.831 1.00 67.56 91 LEU A N 1
ATOM 675 C CA . LEU A 1 91 ? -3.265 -39.641 47.826 1.00 67.56 91 LEU A CA 1
ATOM 676 C C . LEU A 1 91 ? -4.236 -38.507 48.177 1.00 67.56 91 LEU A C 1
ATOM 678 O O . LEU A 1 91 ? -4.634 -37.739 47.298 1.00 67.56 91 LEU A O 1
ATOM 682 N N . MET A 1 92 ? -4.591 -38.365 49.456 1.00 69.44 92 MET A N 1
ATOM 683 C CA . MET A 1 92 ? -5.511 -37.314 49.889 1.00 69.44 92 MET A CA 1
ATOM 684 C C . MET A 1 92 ? -4.875 -35.920 49.795 1.00 69.44 92 MET A C 1
ATOM 686 O O . MET A 1 92 ? -5.516 -34.992 49.291 1.00 69.44 92 MET A O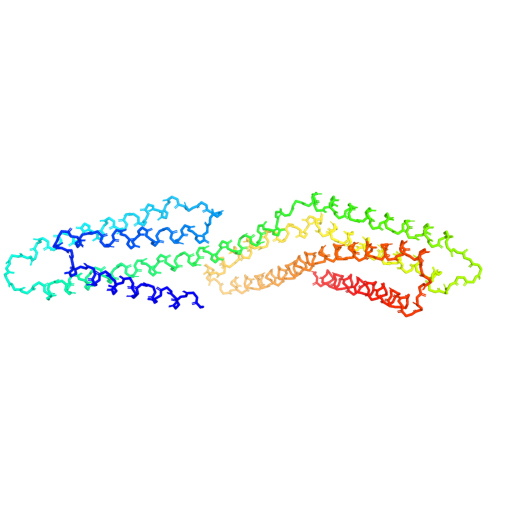 1
ATOM 690 N N . SER A 1 93 ? -3.604 -35.789 50.193 1.00 64.44 93 SER A N 1
ATOM 691 C CA . SER A 1 93 ? -2.848 -34.534 50.086 1.00 64.44 93 SER A CA 1
ATOM 692 C C . SER A 1 93 ? -2.588 -34.133 48.630 1.00 64.44 93 SER A C 1
ATOM 694 O O . SER A 1 93 ? -2.740 -32.960 48.284 1.00 64.44 93 SER A O 1
ATOM 696 N N . LEU A 1 94 ? -2.315 -35.103 47.749 1.00 61.75 94 LEU A N 1
ATOM 697 C CA . LEU A 1 94 ? -2.236 -34.879 46.303 1.00 61.75 94 LEU A CA 1
ATOM 698 C C . LEU A 1 94 ? -3.545 -34.299 45.752 1.00 61.75 94 LEU A C 1
ATOM 700 O O . LEU A 1 94 ? -3.507 -33.320 45.010 1.00 61.75 94 LEU A O 1
ATOM 704 N N . SER A 1 95 ? -4.707 -34.833 46.144 1.00 64.00 95 SER A N 1
ATOM 705 C CA . SER A 1 95 ? -5.989 -34.308 45.653 1.00 64.00 95 SER A CA 1
ATOM 706 C C . SER A 1 95 ? -6.279 -32.883 46.145 1.00 64.00 95 SER A C 1
ATOM 708 O O . SER A 1 95 ? -6.760 -32.056 45.377 1.00 64.00 95 SER A O 1
ATOM 710 N N . LEU A 1 96 ? -5.924 -32.556 47.392 1.00 66.69 96 LEU A N 1
ATOM 711 C CA . LEU A 1 96 ? -6.175 -31.238 47.986 1.00 66.69 96 LEU A CA 1
ATOM 712 C C . LEU A 1 96 ? -5.257 -30.142 47.427 1.00 66.69 96 LEU A C 1
ATOM 714 O O . LEU A 1 96 ? -5.680 -28.991 47.323 1.00 66.69 96 LEU A O 1
ATOM 718 N N . CYS A 1 97 ? -4.031 -30.482 47.022 1.00 64.56 97 CYS A N 1
ATOM 719 C CA . CYS A 1 97 ? -3.101 -29.517 46.432 1.00 64.56 97 CYS A CA 1
ATOM 720 C C . CYS A 1 97 ? -3.331 -29.275 44.934 1.00 64.56 97 CYS A C 1
ATOM 722 O O . CYS A 1 97 ? -3.115 -28.156 44.462 1.00 64.56 97 CYS A O 1
ATOM 724 N N . PHE A 1 98 ? -3.765 -30.284 44.171 1.00 66.12 98 PHE A N 1
ATOM 725 C CA . PHE A 1 98 ? -3.852 -30.160 42.712 1.00 66.12 98 PHE A CA 1
ATOM 726 C C . PHE A 1 98 ? -5.060 -29.348 42.230 1.00 66.12 98 PHE A C 1
ATOM 728 O O . PHE A 1 98 ? -4.939 -28.619 41.245 1.00 66.12 98 PHE A O 1
ATOM 735 N N . THR A 1 99 ? -6.201 -29.401 42.920 1.00 71.38 99 THR A N 1
ATOM 736 C CA . THR A 1 99 ? -7.420 -28.688 42.499 1.00 71.38 99 THR A CA 1
ATOM 737 C C . THR A 1 99 ? -7.267 -27.160 42.498 1.00 71.38 99 THR A C 1
ATOM 739 O O . THR A 1 99 ? -7.534 -26.548 41.462 1.00 71.38 99 THR A O 1
ATOM 742 N N . PRO A 1 100 ? -6.800 -26.500 43.580 1.00 74.06 100 PRO A N 1
ATOM 743 C CA . PRO A 1 100 ? -6.653 -25.043 43.582 1.00 74.06 100 PRO A CA 1
ATOM 744 C C . PRO A 1 100 ? -5.527 -24.563 42.657 1.00 74.06 100 PRO A C 1
ATOM 746 O O . PRO A 1 100 ? -5.678 -23.538 41.991 1.00 74.06 100 PRO A O 1
ATOM 749 N N . ALA A 1 101 ? -4.430 -25.321 42.544 1.00 70.19 101 ALA A N 1
ATOM 750 C CA . ALA A 1 101 ? -3.349 -25.002 41.614 1.00 70.19 101 ALA A CA 1
ATOM 751 C C . ALA A 1 101 ? -3.815 -25.071 40.149 1.00 70.19 101 ALA A C 1
ATOM 753 O O . ALA A 1 101 ? -3.498 -24.176 39.366 1.00 70.19 101 ALA A O 1
ATOM 754 N N . ALA A 1 102 ? -4.617 -26.077 39.783 1.00 71.12 102 ALA A N 1
ATOM 755 C CA . ALA A 1 102 ? -5.180 -26.194 38.439 1.00 71.12 102 ALA A CA 1
ATOM 756 C C . ALA A 1 102 ? -6.138 -25.038 38.106 1.00 71.12 102 ALA A C 1
ATOM 758 O O . ALA A 1 102 ? -6.078 -24.495 37.004 1.00 71.12 102 ALA A O 1
ATOM 759 N N . VAL A 1 103 ? -6.976 -24.617 39.061 1.00 75.81 103 VAL A N 1
ATOM 760 C CA . VAL A 1 103 ? -7.891 -23.476 38.881 1.00 75.81 103 VAL A CA 1
ATOM 761 C C . VAL A 1 103 ? -7.118 -22.173 38.683 1.00 75.81 103 VAL A C 1
ATOM 763 O O . VAL A 1 103 ? -7.418 -21.427 37.752 1.00 75.81 103 VAL A O 1
ATOM 766 N N . LEU A 1 104 ? -6.088 -21.912 39.494 1.00 77.62 104 LEU A N 1
ATOM 767 C CA . LEU A 1 104 ? -5.250 -20.718 39.342 1.00 77.62 104 LEU A CA 1
ATOM 768 C C . LEU A 1 104 ? -4.490 -20.712 38.013 1.00 77.62 104 LEU A C 1
ATOM 770 O O . LEU A 1 104 ? -4.380 -19.665 37.379 1.00 77.62 104 LEU A O 1
ATOM 774 N N . LEU A 1 105 ? -4.012 -21.872 37.560 1.00 77.81 105 LEU A N 1
ATOM 775 C CA . LEU A 1 105 ? -3.302 -21.997 36.289 1.00 77.81 105 LEU A CA 1
ATOM 776 C C . LEU A 1 105 ? -4.245 -21.774 35.098 1.00 77.81 105 LEU A C 1
ATOM 778 O O . LEU A 1 105 ? -3.881 -21.068 34.159 1.00 77.81 105 LEU A O 1
ATOM 782 N N . LEU A 1 106 ? -5.479 -22.285 35.160 1.00 78.25 106 LEU A N 1
ATOM 783 C CA . LEU A 1 106 ? -6.512 -22.004 34.158 1.00 78.25 106 LEU A CA 1
ATOM 784 C C . LEU A 1 106 ? -6.914 -20.528 34.140 1.00 78.25 106 LEU A C 1
ATOM 786 O O . LEU A 1 106 ? -7.073 -19.955 33.066 1.00 78.25 106 LEU A O 1
ATOM 790 N N . LEU A 1 107 ? -7.038 -19.896 35.307 1.00 80.38 107 LEU A N 1
ATOM 791 C CA . LEU A 1 107 ? -7.409 -18.487 35.415 1.00 80.38 107 LEU A CA 1
ATOM 792 C C . LEU A 1 107 ? -6.279 -17.575 34.916 1.00 80.38 107 LEU A C 1
ATOM 794 O O . LEU A 1 107 ? -6.533 -16.635 34.165 1.00 80.38 107 LEU A O 1
ATOM 798 N N . ALA A 1 108 ? -5.024 -17.909 35.227 1.00 75.56 108 ALA A N 1
ATOM 799 C CA . ALA A 1 108 ? -3.850 -17.246 34.669 1.00 75.56 108 ALA A CA 1
ATOM 800 C C . ALA A 1 108 ? -3.754 -17.438 33.147 1.00 75.56 108 ALA A C 1
ATOM 802 O O . ALA A 1 108 ? -3.466 -16.483 32.433 1.00 75.56 108 ALA A O 1
ATOM 803 N N . ALA A 1 109 ? -4.048 -18.637 32.633 1.00 77.38 109 ALA A N 1
ATOM 804 C CA . ALA A 1 109 ? -4.086 -18.896 31.196 1.00 77.38 109 ALA A CA 1
ATOM 805 C C . ALA A 1 109 ? -5.214 -18.117 30.501 1.00 77.38 109 ALA A C 1
ATOM 807 O O . ALA A 1 109 ? -4.999 -17.579 29.418 1.00 77.38 109 ALA A O 1
ATOM 808 N N . ALA A 1 110 ? -6.389 -18.006 31.128 1.00 79.62 110 ALA A N 1
ATOM 809 C CA . ALA A 1 110 ? -7.514 -17.228 30.616 1.00 79.62 110 ALA A CA 1
ATOM 810 C C . ALA A 1 110 ? -7.203 -15.725 30.590 1.00 79.62 110 ALA A C 1
ATOM 812 O O . ALA A 1 110 ? -7.435 -15.078 29.570 1.00 79.62 110 ALA A O 1
ATOM 813 N N . LEU A 1 111 ? -6.619 -15.182 31.665 1.00 80.44 111 LEU A N 1
ATOM 814 C CA . LEU A 1 111 ? -6.184 -13.784 31.728 1.00 80.44 111 LEU A CA 1
ATOM 815 C C . LEU A 1 111 ? -5.070 -13.494 30.722 1.00 80.44 111 LEU A C 1
ATOM 817 O O . LEU A 1 111 ? -5.168 -12.525 29.976 1.00 80.44 111 LEU A O 1
ATOM 821 N N . TYR A 1 112 ? -4.065 -14.368 30.631 1.00 78.88 112 TYR A N 1
ATOM 822 C CA . TYR A 1 112 ? -2.997 -14.255 29.639 1.00 78.88 112 TYR A CA 1
ATOM 823 C C . TYR A 1 112 ? -3.552 -14.293 28.213 1.00 78.88 112 TYR A C 1
ATOM 825 O O . TYR A 1 112 ? -3.164 -13.484 27.375 1.00 78.88 112 TYR A O 1
ATOM 833 N N . PHE A 1 113 ? -4.495 -15.196 27.927 1.00 75.56 113 PHE A N 1
ATOM 834 C CA . PHE A 1 113 ? -5.142 -15.275 26.620 1.00 75.56 113 PHE A CA 1
ATOM 835 C C . PHE A 1 113 ? -5.971 -14.020 26.313 1.00 75.56 113 PHE A C 1
ATOM 837 O O . PHE A 1 113 ? -5.949 -13.532 25.183 1.00 75.56 113 PHE A O 1
ATOM 844 N N . TRP A 1 114 ? -6.669 -13.468 27.308 1.00 72.62 114 TRP A N 1
ATOM 845 C CA . TRP A 1 114 ? -7.464 -12.248 27.166 1.00 72.62 114 TRP A CA 1
ATOM 846 C C . TRP A 1 114 ? -6.581 -11.016 26.912 1.00 72.62 114 TRP A C 1
ATOM 848 O O . TRP A 1 114 ? -6.809 -10.283 25.947 1.00 72.62 114 TRP A O 1
ATOM 858 N N . GLU A 1 115 ? -5.507 -10.851 27.688 1.00 71.81 115 GLU A N 1
ATOM 859 C CA . GLU A 1 115 ? -4.535 -9.760 27.553 1.00 71.81 115 GLU A CA 1
ATOM 860 C C . GLU A 1 115 ? -3.727 -9.869 26.246 1.00 71.81 115 GLU A C 1
ATOM 862 O O . GLU A 1 115 ? -3.531 -8.876 25.544 1.00 71.81 115 GLU A O 1
ATOM 867 N N . TYR A 1 116 ? -3.349 -11.085 25.831 1.00 70.81 116 TYR A N 1
ATOM 868 C CA . TYR A 1 116 ? -2.692 -11.331 24.543 1.00 70.81 116 TYR A CA 1
ATOM 869 C C . TYR A 1 116 ? -3.594 -10.959 23.358 1.00 70.81 116 TYR A C 1
ATOM 871 O O . TYR A 1 116 ? -3.146 -10.347 22.382 1.00 70.81 116 TYR A O 1
ATOM 879 N N . ARG A 1 117 ? -4.892 -11.278 23.443 1.00 66.69 117 ARG A N 1
ATOM 880 C CA . ARG A 1 117 ? -5.859 -10.948 22.389 1.00 66.69 117 ARG A CA 1
ATOM 881 C C . ARG A 1 117 ? -6.080 -9.438 22.276 1.00 66.69 117 ARG A C 1
ATOM 883 O O . ARG A 1 117 ? -6.159 -8.937 21.156 1.00 66.69 117 ARG A O 1
ATOM 890 N N . LEU A 1 118 ? -6.108 -8.718 23.399 1.00 58.22 118 LEU A N 1
ATOM 891 C CA . LEU A 1 118 ? -6.179 -7.251 23.438 1.00 58.22 118 LEU A CA 1
ATOM 892 C C . LEU A 1 118 ? -4.896 -6.603 22.883 1.00 58.22 118 LEU A C 1
ATOM 894 O O . LEU A 1 118 ? -4.970 -5.724 22.023 1.00 58.22 118 LEU A O 1
ATOM 898 N N . GLY A 1 119 ? -3.722 -7.097 23.286 1.00 55.59 119 GLY A N 1
ATOM 899 C CA . GLY A 1 119 ? -2.425 -6.576 22.845 1.00 55.59 119 GLY A CA 1
ATOM 900 C C . GLY A 1 119 ? -2.134 -6.791 21.356 1.00 55.59 119 GLY A C 1
ATOM 901 O O . GLY A 1 119 ? -1.524 -5.932 20.725 1.00 55.59 119 GLY A O 1
ATOM 902 N N . SER A 1 120 ? -2.596 -7.897 20.763 1.00 57.62 120 SER A N 1
ATOM 903 C CA . SER A 1 120 ? -2.400 -8.164 19.327 1.00 57.62 120 SER A CA 1
ATOM 904 C C . SER A 1 120 ? -3.144 -7.171 18.423 1.00 57.62 120 SER A C 1
ATOM 906 O O . SER A 1 120 ? -2.569 -6.682 17.451 1.00 57.62 120 SER A O 1
ATOM 908 N N . LYS A 1 121 ? -4.383 -6.806 18.782 1.00 60.47 121 LYS A N 1
ATOM 909 C CA . LYS A 1 121 ? -5.183 -5.807 18.055 1.00 60.47 121 LYS A CA 1
ATOM 910 C C . LYS A 1 121 ? -4.595 -4.405 18.204 1.00 60.47 121 LYS A C 1
ATOM 912 O O . LYS A 1 121 ? -4.446 -3.702 17.208 1.00 60.47 121 LYS A O 1
ATOM 917 N N . ALA A 1 122 ? -4.167 -4.054 19.417 1.00 58.03 122 ALA A N 1
ATOM 918 C CA . ALA A 1 122 ? -3.498 -2.786 19.691 1.00 58.03 122 ALA A CA 1
ATOM 919 C C . ALA A 1 122 ? -2.137 -2.677 18.981 1.00 58.03 122 ALA A C 1
ATOM 921 O O . ALA A 1 122 ? -1.799 -1.616 18.474 1.00 58.03 122 ALA A O 1
ATOM 922 N N . GLN A 1 123 ? -1.365 -3.767 18.873 1.00 58.44 123 GLN A N 1
ATOM 923 C CA . GLN A 1 123 ? -0.104 -3.771 18.120 1.00 58.44 123 GLN A CA 1
ATOM 924 C C . GLN A 1 123 ? -0.309 -3.688 16.607 1.00 58.44 123 GLN A C 1
ATOM 926 O O . GLN A 1 123 ? 0.501 -3.059 15.933 1.00 58.44 123 GLN A O 1
ATOM 931 N N . GLN A 1 124 ? -1.357 -4.306 16.059 1.00 59.00 124 GLN A N 1
ATOM 932 C CA . GLN A 1 124 ? -1.694 -4.144 14.643 1.00 59.00 124 GLN A CA 1
ATOM 933 C C . GLN A 1 124 ? -2.113 -2.702 14.341 1.00 59.00 124 GLN A C 1
ATOM 935 O O . GLN A 1 124 ? -1.603 -2.120 13.390 1.00 59.00 124 GLN A O 1
ATOM 940 N N . GLN A 1 125 ? -2.942 -2.094 15.194 1.00 60.69 125 GLN A N 1
ATOM 941 C CA . GLN A 1 125 ? -3.313 -0.679 15.082 1.00 60.69 125 GLN A CA 1
ATOM 942 C C . GLN A 1 125 ? -2.109 0.251 15.267 1.00 60.69 125 GLN A C 1
ATOM 944 O O . GLN A 1 125 ? -1.908 1.159 14.471 1.00 60.69 125 GLN A O 1
ATOM 949 N N . ALA A 1 126 ? -1.241 -0.017 16.243 1.00 56.03 126 ALA A N 1
ATOM 950 C CA . ALA A 1 126 ? -0.019 0.755 16.439 1.00 56.03 126 ALA A CA 1
ATOM 951 C C . ALA A 1 126 ? 0.953 0.617 15.260 1.00 56.03 126 ALA A C 1
ATOM 953 O O . ALA A 1 126 ? 1.629 1.580 14.938 1.00 56.03 126 ALA A O 1
ATOM 954 N N . ARG A 1 127 ? 1.016 -0.536 14.580 1.00 58.47 127 ARG A N 1
ATOM 955 C CA . ARG A 1 127 ? 1.811 -0.690 13.348 1.00 58.47 127 ARG A CA 1
ATOM 956 C C . ARG A 1 127 ? 1.224 0.066 12.162 1.00 58.47 127 ARG A C 1
ATOM 958 O O . ARG A 1 127 ? 2.000 0.570 11.363 1.00 58.47 127 ARG A O 1
ATOM 965 N N . LEU A 1 128 ? -0.102 0.145 12.060 1.00 57.84 128 LEU A N 1
ATOM 966 C CA . LEU A 1 128 ? -0.774 0.965 11.048 1.00 57.84 128 LEU A CA 1
ATOM 967 C C . LEU A 1 128 ? -0.493 2.461 11.271 1.00 57.84 128 LEU A C 1
ATOM 969 O O . LEU A 1 128 ? -0.316 3.190 10.310 1.00 57.84 128 LEU A O 1
ATOM 973 N N . ILE A 1 129 ? -0.395 2.900 12.532 1.00 55.34 129 ILE A N 1
ATOM 974 C CA . ILE A 1 129 ? -0.203 4.314 12.905 1.00 55.34 129 ILE A CA 1
ATOM 975 C C . ILE A 1 129 ? 1.285 4.716 12.986 1.00 55.34 129 ILE A C 1
ATOM 977 O O . ILE A 1 129 ? 1.620 5.877 12.780 1.00 55.34 129 ILE A O 1
ATOM 981 N N . ALA A 1 130 ? 2.190 3.787 13.309 1.00 53.78 130 ALA A N 1
ATOM 982 C CA . ALA A 1 130 ? 3.611 4.069 13.547 1.00 53.78 130 ALA A CA 1
ATOM 983 C C . ALA A 1 130 ? 4.503 3.916 12.304 1.00 53.78 130 ALA A C 1
ATOM 985 O O . ALA A 1 130 ? 5.728 3.868 12.444 1.00 53.78 130 ALA A O 1
ATOM 986 N N . PHE A 1 131 ? 3.932 3.826 11.100 1.00 60.59 131 PHE A N 1
ATOM 987 C CA . PHE A 1 131 ? 4.741 3.929 9.891 1.00 60.59 131 PHE A CA 1
ATOM 988 C C . PHE A 1 131 ? 5.342 5.339 9.855 1.00 60.59 131 PHE A C 1
ATOM 990 O O . PHE A 1 131 ? 4.609 6.325 9.847 1.00 60.59 131 PHE A O 1
ATOM 997 N N . ASN A 1 132 ? 6.672 5.457 9.890 1.00 68.00 132 ASN A N 1
ATOM 998 C CA . ASN A 1 132 ? 7.314 6.756 9.722 1.00 68.00 132 ASN A CA 1
ATOM 999 C C . ASN A 1 132 ? 7.087 7.204 8.271 1.00 68.00 132 ASN A C 1
ATOM 1001 O O . ASN A 1 132 ? 7.815 6.791 7.370 1.00 68.00 132 ASN A O 1
ATOM 1005 N N . THR A 1 133 ? 6.039 7.996 8.042 1.00 72.56 133 THR A N 1
ATOM 1006 C CA . THR A 1 133 ? 5.591 8.436 6.711 1.00 72.56 133 THR A CA 1
ATOM 1007 C C . THR A 1 133 ? 6.694 9.169 5.949 1.00 72.56 133 THR A C 1
ATOM 1009 O O . THR A 1 133 ? 6.804 9.031 4.732 1.00 72.56 133 THR A O 1
ATOM 1012 N N . ALA A 1 134 ? 7.579 9.872 6.665 1.00 74.31 134 ALA A N 1
ATOM 1013 C CA . ALA A 1 134 ? 8.744 10.517 6.073 1.00 74.31 134 ALA A CA 1
ATOM 1014 C C . ALA A 1 134 ? 9.744 9.494 5.509 1.00 74.31 134 ALA A C 1
ATOM 1016 O O . ALA A 1 134 ? 10.189 9.640 4.371 1.00 74.31 134 ALA A O 1
ATOM 1017 N N . ASP A 1 135 ? 10.055 8.431 6.257 1.00 82.56 135 ASP A N 1
ATOM 1018 C CA . ASP A 1 135 ? 10.947 7.368 5.776 1.00 82.56 135 ASP A CA 1
ATOM 1019 C C . ASP A 1 135 ? 10.299 6.584 4.622 1.00 82.56 135 ASP A C 1
ATOM 1021 O O . ASP A 1 135 ? 10.980 6.257 3.649 1.00 82.56 135 ASP A O 1
ATOM 1025 N N . ALA A 1 136 ? 8.981 6.341 4.693 1.00 84.25 136 ALA A N 1
ATOM 1026 C CA . ALA A 1 136 ? 8.181 5.720 3.627 1.00 84.25 136 ALA A CA 1
ATOM 1027 C C . ALA A 1 136 ? 8.359 6.448 2.300 1.00 84.25 136 ALA A C 1
ATOM 1029 O O . ALA A 1 136 ? 8.739 5.869 1.279 1.00 84.25 136 ALA A O 1
ATOM 1030 N N . PHE A 1 137 ? 8.115 7.756 2.347 1.00 87.88 137 PHE A N 1
ATOM 1031 C CA . PHE A 1 137 ? 8.171 8.632 1.197 1.00 87.88 137 PHE A CA 1
ATOM 1032 C C . PHE A 1 137 ? 9.563 8.604 0.567 1.00 87.88 137 PHE A C 1
ATOM 1034 O O . PHE A 1 137 ? 9.697 8.382 -0.637 1.00 87.88 137 PHE A O 1
ATOM 1041 N N . GLN A 1 138 ? 10.612 8.756 1.385 1.00 89.56 138 GLN A N 1
ATOM 1042 C CA . GLN A 1 138 ? 11.996 8.731 0.905 1.00 89.56 138 GLN A CA 1
ATOM 1043 C C . GLN A 1 138 ? 12.344 7.395 0.242 1.00 89.56 138 GLN A C 1
ATOM 1045 O O . GLN A 1 138 ? 12.937 7.378 -0.837 1.00 89.56 138 GLN A O 1
ATOM 1050 N N . GLN A 1 139 ? 11.931 6.271 0.833 1.00 91.56 139 GLN A N 1
ATOM 1051 C CA . GLN A 1 139 ? 12.171 4.951 0.252 1.00 91.56 139 GLN A CA 1
ATOM 1052 C C . GLN A 1 139 ? 11.467 4.775 -1.096 1.00 91.56 139 GLN A C 1
ATOM 1054 O O . GLN A 1 139 ? 12.081 4.286 -2.043 1.00 91.56 139 GLN A O 1
ATOM 1059 N N . ARG A 1 140 ? 10.203 5.192 -1.224 1.00 93.88 140 ARG A N 1
ATOM 1060 C CA . ARG A 1 140 ? 9.459 5.093 -2.493 1.00 93.88 140 ARG A CA 1
ATOM 1061 C C . ARG A 1 140 ? 10.048 6.006 -3.569 1.00 93.88 140 ARG A C 1
ATOM 1063 O O . ARG A 1 140 ? 10.189 5.579 -4.714 1.00 93.88 140 ARG A O 1
ATOM 1070 N N . MET A 1 141 ? 10.465 7.221 -3.205 1.00 93.81 141 MET A N 1
ATOM 1071 C CA . MET A 1 141 ? 11.153 8.138 -4.122 1.00 93.81 141 MET A CA 1
ATOM 1072 C C . MET A 1 141 ? 12.485 7.575 -4.618 1.00 93.81 141 MET A C 1
ATOM 1074 O O . MET A 1 141 ? 12.789 7.670 -5.807 1.00 93.81 141 MET A O 1
ATOM 1078 N N . GLU A 1 142 ? 13.259 6.942 -3.738 1.00 95.56 142 GLU A N 1
ATOM 1079 C CA . GLU A 1 142 ? 14.503 6.267 -4.109 1.00 95.56 142 GLU A CA 1
ATOM 1080 C C . GLU A 1 142 ? 14.248 5.097 -5.072 1.00 95.56 142 GLU A C 1
ATOM 1082 O O . GLU A 1 142 ? 14.969 4.937 -6.059 1.00 95.56 142 GLU A O 1
ATOM 1087 N N . LYS A 1 143 ? 13.186 4.313 -4.849 1.00 94.94 143 LYS A N 1
ATOM 1088 C CA . LYS A 1 143 ? 12.776 3.239 -5.769 1.00 94.94 143 LYS A CA 1
ATOM 1089 C C . LYS A 1 143 ? 12.396 3.793 -7.147 1.00 94.94 143 LYS A C 1
ATOM 1091 O O . LYS A 1 143 ? 12.888 3.283 -8.151 1.00 94.94 143 LYS A O 1
ATOM 1096 N N . LEU A 1 144 ? 11.616 4.876 -7.212 1.00 96.31 144 LEU A N 1
ATOM 1097 C CA . LEU A 1 144 ? 11.295 5.552 -8.480 1.00 96.31 144 LEU A CA 1
ATOM 1098 C C . LEU A 1 144 ? 12.532 6.110 -9.181 1.00 96.31 144 LEU A C 1
ATOM 1100 O O . LEU A 1 144 ? 12.650 6.029 -10.403 1.00 96.31 144 LEU A O 1
ATOM 1104 N N . ARG A 1 145 ? 13.473 6.675 -8.420 1.00 97.31 145 ARG A N 1
ATOM 1105 C CA . ARG A 1 145 ? 14.744 7.165 -8.960 1.00 97.31 145 ARG A CA 1
ATOM 1106 C C . ARG A 1 145 ? 15.501 6.034 -9.658 1.00 97.31 145 ARG A C 1
ATOM 1108 O O . ARG A 1 145 ? 15.901 6.212 -10.802 1.00 97.31 145 ARG A O 1
ATOM 1115 N N . ARG A 1 146 ? 15.614 4.863 -9.024 1.00 97.19 146 ARG A N 1
ATOM 1116 C CA . ARG A 1 146 ? 16.251 3.675 -9.622 1.00 97.19 146 ARG A CA 1
ATOM 1117 C C . ARG A 1 146 ? 15.493 3.140 -10.835 1.00 97.19 146 ARG A C 1
ATOM 1119 O O . ARG A 1 146 ? 16.117 2.774 -11.823 1.00 97.19 146 ARG A O 1
ATOM 1126 N N . ALA A 1 147 ? 14.161 3.126 -10.792 1.00 96.50 147 ALA A N 1
ATOM 1127 C CA . ALA A 1 147 ? 13.337 2.738 -11.937 1.00 96.50 147 ALA A CA 1
ATOM 1128 C C . ALA A 1 147 ? 13.607 3.640 -13.159 1.00 96.50 147 ALA A C 1
ATOM 1130 O O . ALA A 1 147 ? 13.819 3.145 -14.266 1.00 96.50 147 ALA A O 1
ATOM 1131 N N . ARG A 1 148 ? 13.704 4.960 -12.942 1.00 97.06 148 ARG A N 1
ATOM 1132 C CA . ARG A 1 148 ? 14.106 5.933 -13.973 1.00 97.06 148 ARG A CA 1
ATOM 1133 C C . ARG A 1 148 ? 15.519 5.692 -14.495 1.00 97.06 148 ARG A C 1
ATOM 1135 O O . ARG A 1 148 ? 15.737 5.793 -15.698 1.00 97.06 148 ARG A O 1
ATOM 1142 N N . GLU A 1 149 ? 16.463 5.347 -13.623 1.00 96.94 149 GLU A N 1
ATOM 1143 C CA . GLU A 1 149 ? 17.823 4.980 -14.039 1.00 96.94 149 GLU A CA 1
ATOM 1144 C C . GLU A 1 149 ? 17.831 3.729 -14.923 1.00 96.94 149 GLU A C 1
ATOM 1146 O O . GLU A 1 149 ? 18.506 3.719 -15.951 1.00 96.94 149 GLU A O 1
ATOM 1151 N N . TYR A 1 150 ? 17.063 2.689 -14.576 1.00 95.31 150 TYR A N 1
ATOM 1152 C CA . TYR A 1 150 ? 16.936 1.504 -15.427 1.00 95.31 150 TYR A CA 1
ATOM 1153 C C . TYR A 1 150 ? 16.385 1.859 -16.805 1.00 95.31 150 TYR A C 1
ATOM 1155 O O . TYR A 1 150 ? 16.969 1.443 -17.803 1.00 95.31 150 TYR A O 1
ATOM 1163 N N . LEU A 1 151 ? 15.321 2.662 -16.872 1.00 94.06 151 LEU A N 1
ATOM 1164 C CA . LEU A 1 151 ? 14.745 3.099 -18.141 1.00 94.06 151 LEU A CA 1
ATOM 1165 C C . LEU A 1 151 ? 15.749 3.892 -18.987 1.00 94.06 151 LEU A C 1
ATOM 1167 O O . LEU A 1 151 ? 15.936 3.568 -20.154 1.00 94.06 151 LEU A O 1
ATOM 1171 N N . ALA A 1 152 ? 16.440 4.872 -18.400 1.00 94.81 152 ALA A N 1
ATOM 1172 C CA . ALA A 1 152 ? 17.434 5.672 -19.116 1.00 94.81 152 ALA A CA 1
ATOM 1173 C C . ALA A 1 152 ? 18.578 4.808 -19.678 1.00 94.81 152 ALA A C 1
ATOM 1175 O O . ALA A 1 152 ? 19.022 5.006 -20.810 1.00 94.81 152 ALA A O 1
ATOM 1176 N N . ASN A 1 153 ? 19.031 3.813 -18.911 1.00 93.50 153 ASN A N 1
ATOM 1177 C CA . ASN A 1 153 ? 20.062 2.881 -19.364 1.00 93.50 153 ASN A CA 1
ATOM 1178 C C . ASN A 1 153 ? 19.548 1.936 -20.464 1.00 93.50 153 ASN A C 1
ATOM 1180 O O . ASN A 1 153 ? 20.283 1.629 -21.400 1.00 93.50 153 ASN A O 1
ATOM 1184 N N . ILE A 1 154 ? 18.295 1.482 -20.375 1.00 89.75 154 ILE A N 1
ATOM 1185 C CA . ILE A 1 154 ? 17.637 0.688 -21.421 1.00 89.75 154 ILE A CA 1
ATOM 1186 C C . ILE A 1 154 ? 17.512 1.508 -22.707 1.00 89.75 154 ILE A C 1
ATOM 1188 O O . ILE A 1 154 ? 17.870 0.994 -23.762 1.00 89.75 154 ILE A O 1
ATOM 1192 N N . ASP A 1 155 ? 17.053 2.760 -22.634 1.00 90.81 155 ASP A N 1
ATOM 1193 C CA . ASP A 1 155 ? 16.937 3.653 -23.794 1.00 90.81 155 ASP A CA 1
ATOM 1194 C C . ASP A 1 155 ? 18.296 3.799 -24.499 1.00 90.81 155 ASP A C 1
ATOM 1196 O O . ASP A 1 155 ? 18.400 3.579 -25.707 1.00 90.81 155 ASP A O 1
ATOM 1200 N N . ALA A 1 156 ? 19.368 4.042 -23.735 1.00 90.62 156 ALA A N 1
ATOM 1201 C CA . ALA A 1 156 ? 20.725 4.123 -24.273 1.00 90.62 156 ALA A CA 1
ATOM 1202 C C . ALA A 1 156 ? 21.185 2.811 -24.940 1.00 90.62 156 ALA A C 1
ATOM 1204 O O . ALA A 1 156 ? 21.806 2.840 -26.005 1.00 90.62 156 ALA A O 1
ATOM 1205 N N . LEU A 1 157 ? 20.870 1.654 -24.345 1.00 87.81 157 LEU A N 1
ATOM 1206 C CA . LEU A 1 157 ? 21.173 0.343 -24.926 1.00 87.81 157 LEU A CA 1
ATOM 1207 C C . LEU A 1 157 ? 20.383 0.102 -26.218 1.00 87.81 157 LEU A C 1
ATOM 1209 O O . LEU A 1 157 ? 20.955 -0.373 -27.198 1.00 87.81 157 LEU A O 1
ATOM 1213 N N . VAL A 1 158 ? 19.092 0.434 -26.248 1.00 85.50 158 VAL A N 1
ATOM 1214 C CA . VAL A 1 158 ? 18.246 0.290 -27.442 1.00 85.50 158 VAL A CA 1
ATOM 1215 C C . VAL A 1 158 ? 18.757 1.175 -28.575 1.00 85.50 158 VAL A C 1
ATOM 1217 O O . VAL A 1 158 ? 18.881 0.699 -29.705 1.00 85.50 158 VAL A O 1
ATOM 1220 N N . ASP A 1 159 ? 19.100 2.428 -28.283 1.00 86.25 159 ASP A N 1
ATOM 1221 C CA . ASP A 1 159 ? 19.589 3.377 -29.283 1.00 86.25 159 ASP A CA 1
ATOM 1222 C C . ASP A 1 159 ? 20.963 2.985 -29.834 1.00 86.25 159 ASP A C 1
ATOM 1224 O O . ASP A 1 159 ? 21.171 3.051 -31.047 1.00 86.25 159 ASP A O 1
ATOM 1228 N N . ALA A 1 160 ? 21.866 2.472 -28.991 1.00 83.44 160 ALA A N 1
ATOM 1229 C CA . ALA A 1 160 ? 23.162 1.950 -29.431 1.00 83.44 160 ALA A CA 1
ATOM 1230 C C . ALA A 1 160 ? 23.034 0.762 -30.407 1.00 83.44 160 ALA A C 1
ATOM 1232 O O . ALA A 1 160 ? 23.889 0.576 -31.271 1.00 83.44 160 ALA A O 1
ATOM 1233 N N . HIS A 1 161 ? 21.954 -0.019 -30.302 1.00 74.75 161 HIS A N 1
ATOM 1234 C CA . HIS A 1 161 ? 21.685 -1.193 -31.144 1.00 74.75 161 HIS A CA 1
ATOM 1235 C C . HIS A 1 161 ? 20.641 -0.927 -32.242 1.00 74.75 161 HIS A C 1
ATOM 1237 O O . HIS A 1 161 ? 20.172 -1.860 -32.907 1.00 74.75 161 HIS A O 1
ATOM 1243 N N . ARG A 1 162 ? 20.249 0.336 -32.450 1.00 70.44 162 ARG A N 1
ATOM 1244 C CA . ARG A 1 162 ? 19.255 0.724 -33.452 1.00 70.44 162 ARG A CA 1
ATOM 1245 C C . ARG A 1 162 ? 19.883 0.723 -34.851 1.00 70.44 162 ARG A C 1
ATOM 1247 O O . ARG A 1 162 ? 20.446 1.713 -35.306 1.00 70.44 162 ARG A O 1
ATOM 1254 N N . ALA A 1 163 ? 19.758 -0.397 -35.557 1.00 69.38 163 ALA A N 1
ATOM 1255 C CA . ALA A 1 163 ? 20.065 -0.523 -36.979 1.00 69.38 163 ALA A CA 1
ATOM 1256 C C . ALA A 1 163 ? 18.787 -0.336 -37.833 1.00 69.38 163 ALA A C 1
ATOM 1258 O O . ALA A 1 163 ? 17.681 -0.560 -37.338 1.00 69.38 163 ALA A O 1
ATOM 1259 N N . PRO A 1 164 ? 18.891 -0.019 -39.141 1.00 65.75 164 PRO A N 1
ATOM 1260 C CA . PRO A 1 164 ? 17.728 0.116 -40.035 1.00 65.75 164 PRO A CA 1
ATOM 1261 C C . PRO A 1 164 ? 16.833 -1.135 -40.130 1.00 65.75 164 PRO A C 1
ATOM 1263 O O . PRO A 1 164 ? 15.693 -1.042 -40.570 1.00 65.75 164 PRO A O 1
ATOM 1266 N N . ALA A 1 165 ? 17.344 -2.302 -39.720 1.00 69.75 165 ALA A N 1
ATOM 1267 C CA . ALA A 1 165 ? 16.628 -3.578 -39.675 1.00 69.75 165 ALA A CA 1
ATOM 1268 C C . ALA A 1 165 ? 16.389 -4.086 -38.237 1.00 69.75 165 ALA A C 1
ATOM 1270 O O . ALA A 1 165 ? 16.214 -5.292 -38.032 1.00 69.75 165 ALA A O 1
ATOM 1271 N N . SER A 1 166 ? 16.419 -3.201 -37.231 1.00 71.06 166 SER A N 1
ATOM 1272 C CA . SER A 1 166 ? 16.138 -3.592 -35.849 1.00 71.06 166 SER A CA 1
ATOM 1273 C C . SER A 1 166 ? 14.747 -4.227 -35.735 1.00 71.06 166 SER A C 1
ATOM 1275 O O . SER A 1 166 ? 13.798 -3.780 -36.382 1.00 71.06 166 SER A O 1
ATOM 1277 N N . PRO A 1 167 ? 14.595 -5.285 -34.923 1.00 73.50 167 PRO A N 1
ATOM 1278 C CA . PRO A 1 167 ? 13.298 -5.915 -34.728 1.00 73.50 167 PRO A CA 1
ATOM 1279 C C . PRO A 1 167 ? 12.244 -4.930 -34.198 1.00 73.50 167 PRO A C 1
ATOM 1281 O O . PRO A 1 167 ? 12.536 -4.160 -33.288 1.00 73.50 167 PRO A O 1
ATOM 1284 N N . LEU A 1 168 ? 10.999 -5.037 -34.680 1.00 76.94 168 LEU A N 1
ATOM 1285 C CA . LEU A 1 168 ? 9.859 -4.194 -34.266 1.00 76.94 168 LEU A CA 1
ATOM 1286 C C . LEU A 1 168 ? 9.638 -4.139 -32.739 1.00 76.94 168 LEU A C 1
ATOM 1288 O O . LEU A 1 168 ? 9.184 -3.138 -32.196 1.00 76.94 168 LEU A O 1
ATOM 1292 N N . TRP A 1 169 ? 9.970 -5.211 -32.019 1.00 74.75 169 TRP A N 1
ATOM 1293 C CA . TRP A 1 169 ? 9.841 -5.236 -30.561 1.00 74.75 169 TRP A CA 1
ATOM 1294 C C . TRP A 1 169 ? 10.855 -4.309 -29.867 1.00 74.75 169 TRP A C 1
ATOM 1296 O O . TRP A 1 169 ? 10.540 -3.733 -28.832 1.00 74.75 169 TRP A O 1
ATOM 1306 N N . LEU A 1 170 ? 12.050 -4.125 -30.444 1.00 78.06 170 LEU A N 1
ATOM 1307 C CA . LEU A 1 170 ? 13.092 -3.251 -29.894 1.00 78.06 170 LEU A CA 1
ATOM 1308 C C . LEU A 1 170 ? 12.675 -1.779 -30.015 1.00 78.06 170 LEU A C 1
ATOM 1310 O O . LEU A 1 170 ? 13.030 -0.966 -29.172 1.00 78.06 170 LEU A O 1
ATOM 1314 N N . THR A 1 171 ? 11.893 -1.448 -31.048 1.00 79.50 171 THR A N 1
ATOM 1315 C CA . THR A 1 171 ? 11.369 -0.093 -31.254 1.00 79.50 171 THR A CA 1
ATOM 1316 C C . THR A 1 171 ? 10.194 0.242 -30.337 1.00 79.50 171 THR A C 1
ATOM 1318 O O . THR A 1 171 ? 10.035 1.406 -30.000 1.00 79.50 171 THR A O 1
ATOM 1321 N N . ALA A 1 172 ? 9.400 -0.751 -29.916 1.00 83.31 172 ALA A N 1
ATOM 1322 C CA . ALA A 1 172 ? 8.248 -0.553 -29.025 1.00 83.31 172 ALA A CA 1
ATOM 1323 C C . ALA A 1 172 ? 8.600 -0.649 -27.526 1.00 83.31 172 ALA A C 1
ATOM 1325 O O . ALA A 1 172 ? 7.897 -0.097 -26.683 1.00 83.31 172 ALA A O 1
ATOM 1326 N N . LEU A 1 173 ? 9.696 -1.334 -27.182 1.00 85.50 173 LEU A N 1
ATOM 1327 C CA . LEU A 1 173 ? 10.110 -1.571 -25.797 1.00 85.50 173 LEU A CA 1
ATOM 1328 C C . LEU A 1 173 ? 10.268 -0.276 -24.964 1.00 85.50 173 LEU A C 1
ATOM 1330 O O . LEU A 1 173 ? 9.706 -0.231 -23.869 1.00 85.50 173 LEU A O 1
ATOM 1334 N N . PRO A 1 174 ? 10.967 0.776 -25.442 1.00 86.69 174 PRO A N 1
ATOM 1335 C CA . PRO A 1 174 ? 11.063 2.055 -24.734 1.00 86.69 174 PRO A CA 1
ATOM 1336 C C . PRO A 1 174 ? 9.718 2.673 -24.335 1.00 86.69 174 PRO A C 1
ATOM 1338 O O . PRO A 1 174 ? 9.564 3.157 -23.215 1.00 86.69 174 PRO A O 1
ATOM 1341 N N . ASP A 1 175 ? 8.737 2.652 -25.241 1.00 90.25 175 ASP A N 1
ATOM 1342 C CA . ASP A 1 175 ? 7.421 3.248 -24.999 1.00 90.25 175 ASP A CA 1
ATOM 1343 C C . ASP A 1 175 ? 6.635 2.454 -23.952 1.00 90.25 175 ASP A C 1
ATOM 1345 O O . ASP A 1 175 ? 6.096 3.040 -23.012 1.00 90.25 175 ASP A O 1
ATOM 1349 N N . ASN A 1 176 ? 6.658 1.122 -24.044 1.00 90.06 176 ASN A N 1
ATOM 1350 C CA . ASN A 1 176 ? 6.000 0.252 -23.069 1.00 90.06 176 ASN A CA 1
ATOM 1351 C C . ASN A 1 176 ? 6.605 0.419 -21.664 1.00 90.06 176 ASN A C 1
ATOM 1353 O O . ASN A 1 176 ? 5.881 0.504 -20.675 1.00 90.06 176 ASN A O 1
ATOM 1357 N N . LEU A 1 177 ? 7.934 0.523 -21.559 1.00 91.62 177 LEU A N 1
ATOM 1358 C CA . LEU A 1 177 ? 8.605 0.741 -20.275 1.00 91.62 177 LEU A CA 1
ATOM 1359 C C . LEU A 1 177 ? 8.335 2.140 -19.700 1.00 91.62 177 LEU A C 1
ATOM 1361 O O . LEU A 1 177 ? 8.210 2.282 -18.484 1.00 91.62 177 LEU A O 1
ATOM 1365 N N . ARG A 1 178 ? 8.204 3.170 -20.550 1.00 94.25 178 ARG A N 1
ATOM 1366 C CA . ARG A 1 178 ? 7.761 4.511 -20.130 1.00 94.25 178 ARG A CA 1
ATOM 1367 C C . ARG A 1 178 ? 6.343 4.489 -19.571 1.00 94.25 178 ARG A C 1
ATOM 1369 O O . ARG A 1 178 ? 6.097 5.099 -18.531 1.00 94.25 178 ARG A O 1
ATOM 1376 N N . GLN A 1 179 ? 5.423 3.786 -20.229 1.00 93.88 179 GLN A N 1
ATOM 1377 C CA . GLN A 1 179 ? 4.053 3.633 -19.741 1.00 93.88 179 GLN A CA 1
ATOM 1378 C C . GLN A 1 179 ? 4.024 2.901 -18.396 1.00 93.88 179 GLN A C 1
ATOM 1380 O O . GLN A 1 179 ? 3.396 3.373 -17.448 1.00 93.88 179 GLN A O 1
ATOM 1385 N N . TRP A 1 180 ? 4.773 1.805 -18.287 1.00 93.88 180 TRP A N 1
ATOM 1386 C CA . TRP A 1 180 ? 4.906 1.059 -17.043 1.00 93.88 180 TRP A CA 1
ATOM 1387 C C . TRP A 1 180 ? 5.462 1.923 -15.899 1.00 93.88 180 TRP A C 1
ATOM 1389 O O . TRP A 1 180 ? 4.888 1.952 -14.809 1.00 93.88 180 TRP A O 1
ATOM 1399 N N . LEU A 1 181 ? 6.528 2.694 -16.151 1.00 95.50 181 LEU A N 1
ATOM 1400 C CA . LEU A 1 181 ? 7.070 3.646 -15.180 1.00 95.50 181 LEU A CA 1
ATOM 1401 C C . LEU A 1 181 ? 6.033 4.705 -14.783 1.00 95.50 181 LEU A C 1
ATOM 1403 O O . LEU A 1 181 ? 5.915 5.014 -13.601 1.00 95.50 181 LEU A O 1
ATOM 1407 N N . SER A 1 182 ? 5.258 5.230 -15.734 1.00 95.94 182 SER A N 1
ATOM 1408 C CA . SER A 1 182 ? 4.195 6.195 -15.435 1.00 95.94 182 SER A CA 1
ATOM 1409 C C . SER A 1 182 ? 3.142 5.609 -14.489 1.00 95.94 182 SER A C 1
ATOM 1411 O O . SER A 1 182 ? 2.705 6.288 -13.560 1.00 95.94 182 SER A O 1
ATOM 1413 N N . HIS A 1 183 ? 2.759 4.342 -14.669 1.00 94.75 183 HIS A N 1
ATOM 1414 C CA . HIS A 1 183 ? 1.828 3.661 -13.762 1.00 94.75 183 HIS A CA 1
ATOM 1415 C C . HIS A 1 183 ? 2.441 3.467 -12.369 1.00 94.75 183 HIS A C 1
ATOM 1417 O O . HIS A 1 183 ? 1.773 3.700 -11.362 1.00 94.75 183 HIS A O 1
ATOM 1423 N N . LEU A 1 184 ? 3.732 3.133 -12.298 1.00 95.25 184 LEU A N 1
ATOM 1424 C CA . LEU A 1 184 ? 4.454 3.030 -11.031 1.00 95.25 184 LEU A CA 1
ATOM 1425 C C . LEU A 1 184 ? 4.548 4.384 -10.301 1.00 95.25 184 LEU A C 1
ATOM 1427 O O . LEU A 1 184 ? 4.367 4.443 -9.086 1.00 95.25 184 LEU A O 1
ATOM 1431 N N . GLU A 1 185 ? 4.786 5.480 -11.026 1.00 96.19 185 GLU A N 1
ATOM 1432 C CA . GLU A 1 185 ? 4.786 6.841 -10.472 1.00 96.19 185 GLU A CA 1
ATOM 1433 C C . GLU A 1 185 ? 3.406 7.227 -9.923 1.00 96.19 185 GLU A C 1
ATOM 1435 O O . GLU A 1 185 ? 3.319 7.747 -8.809 1.00 96.19 185 GLU A O 1
ATOM 1440 N N . LYS A 1 186 ? 2.322 6.918 -10.650 1.00 95.81 186 LYS A N 1
ATOM 1441 C CA . LYS A 1 186 ? 0.946 7.120 -10.162 1.00 95.81 186 LYS A CA 1
ATOM 1442 C C . LYS A 1 186 ? 0.684 6.341 -8.875 1.00 95.81 186 LYS A C 1
ATOM 1444 O O . LYS A 1 186 ? 0.151 6.914 -7.930 1.00 95.81 186 LYS A O 1
ATOM 1449 N N . LEU A 1 187 ? 1.098 5.073 -8.816 1.00 95.62 187 LEU A N 1
ATOM 1450 C CA . LEU A 1 187 ? 0.935 4.242 -7.623 1.00 95.62 187 LEU A CA 1
ATOM 1451 C C . LEU A 1 187 ? 1.658 4.845 -6.413 1.00 95.62 187 LEU A C 1
ATOM 1453 O O . LEU A 1 187 ? 1.081 4.966 -5.334 1.00 95.62 187 LEU A O 1
ATOM 1457 N N . VAL A 1 188 ? 2.912 5.260 -6.592 1.00 95.50 188 VAL A N 1
ATOM 1458 C CA . VAL A 1 188 ? 3.693 5.890 -5.523 1.00 95.50 188 VAL A CA 1
ATOM 1459 C C . VAL A 1 188 ? 3.049 7.191 -5.051 1.00 95.50 188 VAL A C 1
ATOM 1461 O O . VAL A 1 188 ? 2.972 7.418 -3.846 1.00 95.50 188 VAL A O 1
ATOM 1464 N N . ASN A 1 189 ? 2.562 8.025 -5.971 1.00 94.19 189 ASN A N 1
ATOM 1465 C CA . ASN A 1 189 ? 1.848 9.248 -5.608 1.00 94.19 189 ASN A CA 1
ATOM 1466 C C . ASN A 1 189 ? 0.591 8.928 -4.797 1.00 94.19 189 ASN A C 1
ATOM 1468 O O . ASN A 1 189 ? 0.411 9.499 -3.730 1.00 94.19 189 ASN A O 1
ATOM 1472 N N . ARG A 1 190 ? -0.203 7.938 -5.221 1.00 93.19 190 ARG A N 1
ATOM 1473 C CA . ARG A 1 190 ? -1.419 7.525 -4.510 1.00 93.19 190 ARG A CA 1
ATOM 1474 C C . ARG A 1 190 ? -1.140 7.055 -3.082 1.00 93.19 190 ARG A C 1
ATOM 1476 O O . ARG A 1 190 ? -1.875 7.407 -2.166 1.00 93.19 190 ARG A O 1
ATOM 1483 N N . LEU A 1 191 ? -0.057 6.302 -2.887 1.00 92.69 191 LEU A N 1
ATOM 1484 C CA . LEU A 1 191 ? 0.392 5.873 -1.560 1.00 92.69 191 LEU A CA 1
ATOM 1485 C C . LEU A 1 191 ? 0.832 7.052 -0.687 1.00 92.69 191 LEU A C 1
ATOM 1487 O O . LEU A 1 191 ? 0.554 7.079 0.508 1.00 92.69 191 LEU A O 1
ATOM 1491 N N . ASN A 1 192 ? 1.504 8.039 -1.277 1.00 91.25 192 ASN A N 1
ATOM 1492 C CA . ASN A 1 192 ? 1.933 9.230 -0.550 1.00 91.25 192 ASN A CA 1
ATOM 1493 C C . ASN A 1 192 ? 0.751 10.134 -0.191 1.00 91.25 192 ASN A C 1
ATOM 1495 O O . ASN A 1 192 ? 0.716 10.666 0.916 1.00 91.25 192 ASN A O 1
ATOM 1499 N N . ASP A 1 193 ? -0.219 10.282 -1.091 1.00 90.75 193 ASP A N 1
ATOM 1500 C CA . ASP A 1 193 ? -1.449 11.030 -0.833 1.00 90.75 193 ASP A CA 1
ATOM 1501 C C . ASP A 1 193 ? -2.197 10.401 0.347 1.00 90.75 193 ASP A C 1
ATOM 1503 O O . ASP A 1 193 ? -2.558 11.098 1.289 1.00 90.75 193 ASP A O 1
ATOM 1507 N N . PHE A 1 194 ? -2.326 9.070 0.364 1.00 89.81 194 PHE A N 1
ATOM 1508 C CA . PHE A 1 194 ? -2.930 8.344 1.482 1.00 89.81 194 PHE A CA 1
ATOM 1509 C C . PHE A 1 194 ? -2.182 8.556 2.811 1.00 89.81 194 PHE A C 1
ATOM 1511 O O . PHE A 1 194 ? -2.806 8.814 3.843 1.00 89.81 194 PHE A O 1
ATOM 1518 N N . ASP A 1 195 ? -0.850 8.469 2.807 1.00 87.19 195 ASP A N 1
ATOM 1519 C CA . ASP A 1 195 ? -0.033 8.637 4.019 1.00 87.19 195 ASP A CA 1
ATOM 1520 C C . ASP A 1 195 ? -0.021 10.082 4.543 1.00 87.19 195 ASP A C 1
ATOM 1522 O O . ASP A 1 195 ? 0.207 10.313 5.734 1.00 87.19 195 ASP A O 1
ATOM 1526 N N . THR A 1 196 ? -0.237 11.062 3.661 1.00 88.69 196 THR A N 1
ATOM 1527 C CA . THR A 1 196 ? -0.204 12.491 4.000 1.00 88.69 196 THR A CA 1
ATOM 1528 C C . THR A 1 196 ? -1.581 13.101 4.224 1.00 88.69 196 THR A C 1
ATOM 1530 O O . THR A 1 196 ? -1.644 14.191 4.794 1.00 88.69 196 THR A O 1
ATOM 1533 N N . ASP A 1 197 ? -2.667 12.413 3.859 1.00 89.94 197 ASP A N 1
ATOM 1534 C CA . ASP A 1 197 ? -4.034 12.862 4.108 1.00 89.94 197 ASP A CA 1
ATOM 1535 C C . ASP A 1 197 ? -4.319 12.919 5.625 1.00 89.94 197 ASP A C 1
ATOM 1537 O O . ASP A 1 197 ? -4.496 11.888 6.287 1.00 89.94 197 ASP A O 1
ATOM 1541 N N . PRO A 1 198 ? -4.402 14.125 6.222 1.00 86.75 198 PRO A N 1
ATOM 1542 C CA . PRO A 1 198 ? -4.566 14.259 7.662 1.00 86.75 198 PRO A CA 1
ATOM 1543 C C . PRO A 1 198 ? -5.945 13.798 8.143 1.00 86.75 198 PRO A C 1
ATOM 1545 O O . PRO A 1 198 ? -6.085 13.470 9.323 1.00 86.75 198 PRO A O 1
ATOM 1548 N N . LEU A 1 199 ? -6.958 13.788 7.271 1.00 89.94 199 LEU A N 1
ATOM 1549 C CA . LEU A 1 199 ? -8.313 13.360 7.593 1.00 89.94 199 LEU A CA 1
ATOM 1550 C C . LEU A 1 199 ? -8.363 11.836 7.709 1.00 89.94 199 LEU A C 1
ATOM 1552 O O . LEU A 1 199 ? -8.738 11.328 8.765 1.00 89.94 199 LEU A O 1
ATOM 1556 N N . ILE A 1 200 ? -7.890 11.124 6.682 1.00 89.44 200 ILE A N 1
ATOM 1557 C CA . ILE A 1 200 ? -7.843 9.653 6.668 1.00 89.44 200 ILE A CA 1
ATOM 1558 C C . ILE A 1 200 ? -7.001 9.136 7.837 1.00 89.44 200 ILE A C 1
ATOM 1560 O O . ILE A 1 200 ? -7.443 8.269 8.593 1.00 89.44 200 ILE A O 1
ATOM 1564 N N . GLN A 1 201 ? -5.808 9.706 8.040 1.00 88.19 201 GLN A N 1
ATOM 1565 C CA . GLN A 1 201 ? -4.899 9.275 9.105 1.00 88.19 201 GLN A CA 1
ATOM 1566 C C . GLN A 1 201 ? -5.465 9.548 10.503 1.00 88.19 201 GLN A C 1
ATOM 1568 O O . GLN A 1 201 ? -5.278 8.755 11.431 1.00 88.19 201 GLN A O 1
ATOM 1573 N N . ARG A 1 202 ? -6.175 10.667 10.679 1.00 88.50 202 ARG A N 1
ATOM 1574 C CA . ARG A 1 202 ? -6.877 10.961 11.931 1.00 88.50 202 ARG A CA 1
ATOM 1575 C C . ARG A 1 202 ? -8.013 9.978 12.161 1.00 88.50 202 ARG A C 1
ATOM 1577 O O . ARG A 1 202 ? -8.111 9.434 13.256 1.00 88.50 202 ARG A O 1
ATOM 1584 N N . ASP A 1 203 ? -8.850 9.733 11.164 1.00 90.56 203 ASP A N 1
ATOM 1585 C CA . ASP A 1 203 ? -10.040 8.907 11.339 1.00 90.56 203 ASP A CA 1
ATOM 1586 C C . ASP A 1 203 ? -9.666 7.429 11.551 1.00 90.56 203 ASP A C 1
ATOM 1588 O O . ASP A 1 203 ? -10.220 6.790 12.446 1.00 90.56 203 ASP A O 1
ATOM 1592 N N . LEU A 1 204 ? -8.627 6.919 10.877 1.00 88.94 204 LEU A N 1
ATOM 1593 C CA . LEU A 1 204 ? -8.034 5.601 11.155 1.00 88.94 204 LEU A CA 1
ATOM 1594 C C . LEU A 1 204 ? -7.536 5.451 12.601 1.00 88.94 204 LEU A C 1
ATOM 1596 O O . LEU A 1 204 ? -7.680 4.378 13.198 1.00 88.94 204 LEU A O 1
ATOM 1600 N N . ARG A 1 205 ? -6.939 6.510 13.159 1.00 88.19 205 ARG A N 1
ATOM 1601 C CA . ARG A 1 205 ? -6.398 6.528 14.524 1.00 88.19 205 ARG A CA 1
ATOM 1602 C C . ARG A 1 205 ? -7.486 6.687 15.584 1.00 88.19 205 ARG A C 1
ATOM 1604 O O . ARG A 1 205 ? -7.434 6.005 16.606 1.00 88.19 205 ARG A O 1
ATOM 1611 N N . ASP A 1 206 ? -8.454 7.565 15.349 1.00 89.31 206 ASP A N 1
ATOM 1612 C CA . ASP A 1 206 ? -9.423 7.990 16.360 1.00 89.31 206 ASP A CA 1
ATOM 1613 C C . ASP A 1 206 ? -10.680 7.100 16.385 1.00 89.31 206 ASP A C 1
ATOM 1615 O O . ASP A 1 206 ? -11.320 6.956 17.433 1.00 89.31 206 ASP A O 1
ATOM 1619 N N . ALA A 1 207 ? -11.061 6.495 15.252 1.00 91.25 207 ALA A N 1
ATOM 1620 C CA . ALA A 1 207 ? -12.274 5.682 15.141 1.00 91.25 207 ALA A CA 1
ATOM 1621 C C . ALA A 1 207 ? -12.339 4.510 16.140 1.00 91.25 207 ALA A C 1
ATOM 1623 O O . ALA A 1 207 ? -13.390 4.355 16.761 1.00 91.25 207 ALA A O 1
ATOM 1624 N N . PRO A 1 208 ? -11.269 3.731 16.405 1.00 91.19 208 PRO A N 1
ATOM 1625 C CA . PRO A 1 208 ? -11.323 2.643 17.385 1.00 91.19 208 PRO A CA 1
ATOM 1626 C C . PRO A 1 208 ? -11.741 3.097 18.786 1.00 91.19 208 PRO A C 1
ATOM 1628 O O . PRO A 1 208 ? -12.535 2.432 19.454 1.00 91.19 208 PRO A O 1
ATOM 1631 N N . GLU A 1 209 ? -11.227 4.244 19.233 1.00 89.06 209 GLU A N 1
ATOM 1632 C CA . GLU A 1 209 ? -11.568 4.803 20.538 1.00 89.06 209 GLU A CA 1
ATOM 1633 C C . GLU A 1 209 ? -13.004 5.337 20.550 1.00 89.06 209 GLU A C 1
ATOM 1635 O O . GLU A 1 209 ? -13.737 5.126 21.516 1.00 89.06 209 GLU A O 1
ATOM 1640 N N . LYS A 1 210 ? -13.438 6.007 19.474 1.00 92.38 210 LYS A N 1
ATOM 1641 C CA . LYS A 1 210 ? -14.830 6.466 19.322 1.00 92.38 210 LYS A CA 1
ATOM 1642 C C . LYS A 1 210 ? -15.812 5.287 19.349 1.00 92.38 210 LYS A C 1
ATOM 1644 O O . LYS A 1 210 ? -16.759 5.324 20.129 1.00 92.38 210 LYS A O 1
ATOM 1649 N N . ILE A 1 211 ? -15.531 4.215 18.604 1.00 93.69 211 ILE A N 1
ATOM 1650 C CA . ILE A 1 211 ? -16.307 2.963 18.597 1.00 93.69 211 ILE A CA 1
ATOM 1651 C C . ILE A 1 211 ? -16.365 2.364 20.006 1.00 93.69 211 ILE A C 1
ATOM 1653 O O . ILE A 1 211 ? -17.440 2.017 20.492 1.00 93.69 211 ILE A O 1
ATOM 1657 N N . SER A 1 212 ? -15.226 2.268 20.700 1.00 91.88 212 SER A N 1
ATOM 1658 C CA . SER A 1 212 ? -15.190 1.721 22.062 1.00 91.88 212 SER A CA 1
ATOM 1659 C C . SER A 1 212 ? -16.001 2.559 23.053 1.00 91.88 212 SER A C 1
ATOM 1661 O O . SER A 1 212 ? -16.638 1.997 23.943 1.00 91.88 212 SER A O 1
ATOM 1663 N N . ARG A 1 213 ? -15.982 3.891 22.916 1.00 92.88 213 ARG A N 1
ATOM 1664 C CA . ARG A 1 213 ? -16.766 4.801 23.760 1.00 92.88 213 ARG A CA 1
ATOM 1665 C C . ARG A 1 213 ? -18.262 4.671 23.493 1.00 92.88 213 ARG A C 1
ATOM 1667 O O . ARG A 1 213 ? -19.017 4.555 24.453 1.00 92.88 213 ARG A O 1
ATOM 1674 N N . LEU A 1 214 ? -18.678 4.630 22.227 1.00 94.75 214 LEU A N 1
ATOM 1675 C CA . LEU A 1 214 ? -20.084 4.448 21.850 1.00 94.75 214 LEU A CA 1
ATOM 1676 C C . LEU A 1 214 ? -20.634 3.100 22.329 1.00 94.75 214 LEU A C 1
ATOM 1678 O O . LEU A 1 214 ? -21.733 3.058 22.868 1.00 94.75 214 LEU A O 1
ATOM 1682 N N . LYS A 1 215 ? -19.847 2.019 22.240 1.00 94.88 215 LYS A N 1
ATOM 1683 C CA . LYS A 1 215 ? -20.221 0.711 22.808 1.00 94.88 215 LYS A CA 1
ATOM 1684 C C . LYS A 1 215 ? -20.460 0.774 24.312 1.00 94.88 215 LYS A C 1
ATOM 1686 O O . LYS A 1 215 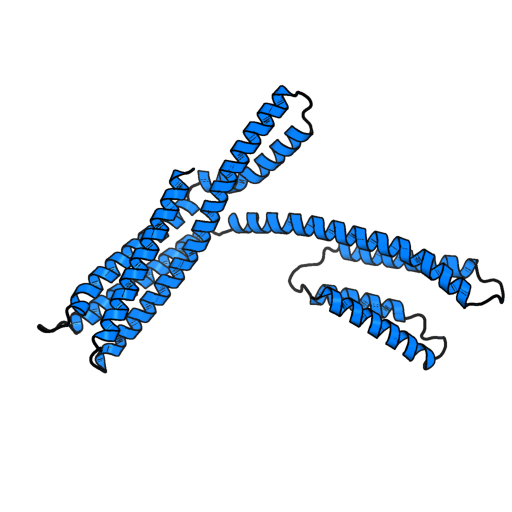? -21.499 0.332 24.785 1.00 94.88 215 LYS A O 1
ATOM 1691 N N . ALA A 1 216 ? -19.532 1.377 25.055 1.00 94.50 216 ALA A N 1
ATOM 1692 C CA . ALA A 1 216 ? -19.678 1.521 26.501 1.00 94.50 216 ALA A CA 1
ATOM 1693 C C . ALA A 1 216 ? -20.896 2.384 26.885 1.00 94.50 216 ALA A C 1
ATOM 1695 O O . ALA A 1 216 ? -21.566 2.096 27.875 1.00 94.50 216 ALA A O 1
ATOM 1696 N N . GLN A 1 217 ? -21.198 3.425 26.102 1.00 95.19 217 GLN A N 1
ATOM 1697 C CA . GLN A 1 217 ? -22.398 4.244 26.290 1.00 95.19 217 GLN A CA 1
ATOM 1698 C C . GLN A 1 217 ? -23.673 3.450 26.003 1.00 95.19 217 GLN A C 1
ATOM 1700 O O . GLN A 1 217 ? -24.598 3.491 26.808 1.00 95.19 217 GLN A O 1
ATOM 1705 N N . LEU A 1 218 ? -23.705 2.686 24.909 1.00 95.44 218 LEU A N 1
ATOM 1706 C CA . LEU A 1 218 ? -24.840 1.840 24.543 1.00 95.44 218 LEU A CA 1
ATOM 1707 C C . LEU A 1 218 ? -25.156 0.792 25.624 1.00 95.44 218 LEU A C 1
ATOM 1709 O O . LEU A 1 218 ? -26.326 0.544 25.916 1.00 95.44 218 LEU A O 1
ATOM 1713 N N . ASP A 1 219 ? -24.124 0.213 26.241 1.00 94.69 219 ASP A N 1
ATOM 1714 C CA . ASP A 1 219 ? -24.266 -0.774 27.319 1.00 94.69 219 ASP A CA 1
ATOM 1715 C C . ASP A 1 219 ? -24.818 -0.161 28.616 1.00 94.69 219 ASP A C 1
ATOM 1717 O O . ASP A 1 219 ? -25.555 -0.822 29.352 1.00 94.69 219 ASP A O 1
ATOM 1721 N N . ALA A 1 220 ? -24.474 1.099 28.897 1.00 95.75 220 ALA A N 1
ATOM 1722 C CA . ALA A 1 220 ? -24.909 1.823 30.091 1.00 95.75 220 ALA A CA 1
ATOM 1723 C C . ALA A 1 220 ? -26.259 2.548 29.918 1.00 95.75 220 ALA A C 1
ATOM 1725 O O . ALA A 1 220 ? -26.900 2.896 30.912 1.00 95.75 220 ALA A O 1
ATOM 1726 N N . GLU A 1 221 ? -26.695 2.791 28.680 1.00 96.88 221 GLU A N 1
ATOM 1727 C CA . GLU A 1 221 ? -27.908 3.551 28.388 1.00 96.88 221 GLU A CA 1
ATOM 1728 C C . GLU A 1 221 ? -29.180 2.740 28.683 1.00 96.88 221 GLU A C 1
ATOM 1730 O O . GLU A 1 221 ? -29.321 1.563 28.326 1.00 96.88 221 GLU A O 1
ATOM 1735 N N . THR A 1 222 ? -30.139 3.398 29.335 1.00 96.44 222 THR A N 1
ATOM 1736 C CA . THR A 1 222 ? -31.409 2.801 29.776 1.00 96.44 222 THR A CA 1
ATOM 1737 C C . THR A 1 222 ? -32.580 3.255 28.904 1.00 96.44 222 THR A C 1
ATOM 1739 O O . THR A 1 222 ? -33.547 2.512 28.742 1.00 96.44 222 THR A O 1
ATOM 1742 N N . SER A 1 223 ? -32.504 4.451 28.312 1.00 97.44 223 SER A N 1
ATOM 1743 C CA . SER A 1 223 ? -33.554 4.965 27.434 1.00 97.44 223 SER A CA 1
ATOM 1744 C C . SER A 1 223 ? -33.591 4.195 26.106 1.00 97.44 223 SER A C 1
ATOM 1746 O O . SER A 1 223 ? -32.584 4.165 25.397 1.00 97.44 223 SER A O 1
ATOM 1748 N N . PRO A 1 224 ? -34.731 3.594 25.713 1.00 95.50 224 PRO A N 1
ATOM 1749 C CA . PRO A 1 224 ? -34.815 2.803 24.485 1.00 95.50 224 PRO A CA 1
ATOM 1750 C C . PRO A 1 224 ? -34.592 3.640 23.217 1.00 95.50 224 PRO A C 1
ATOM 1752 O O . PRO A 1 224 ? -33.994 3.146 22.266 1.00 95.50 224 PRO A O 1
ATOM 1755 N N . GLU A 1 225 ? -35.021 4.903 23.215 1.00 96.69 225 GLU A N 1
ATOM 1756 C CA . GLU A 1 225 ? -34.841 5.824 22.085 1.00 96.69 225 GLU A CA 1
ATOM 1757 C C . GLU A 1 225 ? -33.363 6.202 21.902 1.00 96.69 225 GLU A C 1
ATOM 1759 O O . GLU A 1 225 ? -32.818 6.090 20.807 1.00 96.69 225 GLU A O 1
ATOM 1764 N N . VAL A 1 226 ? -32.675 6.547 22.997 1.00 96.69 226 VAL A N 1
ATOM 1765 C CA . VAL A 1 226 ? -31.245 6.896 22.960 1.00 96.69 226 VAL A CA 1
ATOM 1766 C C . VAL A 1 226 ? -30.393 5.675 22.609 1.00 96.69 226 VAL A C 1
ATOM 1768 O O . VAL A 1 226 ? -29.449 5.795 21.834 1.00 96.69 226 VAL A O 1
ATOM 1771 N N . ARG A 1 227 ? -30.746 4.480 23.105 1.00 97.31 227 ARG A N 1
ATOM 1772 C CA . ARG A 1 227 ? -30.087 3.226 22.700 1.00 97.31 227 ARG A CA 1
ATOM 1773 C C . ARG A 1 227 ? -30.210 2.971 21.204 1.00 97.31 227 ARG A C 1
ATOM 1775 O O . ARG A 1 227 ? -29.226 2.563 20.598 1.00 97.31 227 ARG A O 1
ATOM 1782 N N . ALA A 1 228 ? -31.393 3.183 20.624 1.00 96.31 228 ALA A N 1
ATOM 1783 C CA . ALA A 1 228 ? -31.598 3.000 19.190 1.00 96.31 228 ALA A CA 1
ATOM 1784 C C . ALA A 1 228 ? -30.700 3.950 18.385 1.00 96.31 228 ALA A C 1
ATOM 1786 O O . ALA A 1 228 ? -29.982 3.493 17.499 1.00 96.31 228 ALA A O 1
ATOM 1787 N N . GLN A 1 229 ? -30.643 5.228 18.772 1.00 96.44 229 GLN A N 1
ATOM 1788 C CA . GLN A 1 229 ? -29.775 6.204 18.112 1.00 96.44 229 GLN A CA 1
ATOM 1789 C C . GLN A 1 229 ? -28.282 5.883 18.277 1.00 96.44 229 GLN A C 1
ATOM 1791 O O . GLN A 1 229 ? -27.512 6.000 17.329 1.00 96.44 229 GLN A O 1
ATOM 1796 N N . LEU A 1 230 ? -27.850 5.474 19.475 1.00 96.81 230 LEU A N 1
ATOM 1797 C CA . LEU A 1 230 ? -26.463 5.071 19.728 1.00 96.81 230 LEU A CA 1
ATOM 1798 C C . LEU A 1 230 ? -26.076 3.831 18.919 1.00 96.81 230 LEU A C 1
ATOM 1800 O O . LEU A 1 230 ? -24.941 3.753 18.458 1.00 96.81 230 LEU A O 1
ATOM 1804 N N . ALA A 1 231 ? -26.995 2.877 18.755 1.00 96.62 231 ALA A N 1
ATOM 1805 C CA . ALA A 1 231 ? -26.769 1.678 17.957 1.00 96.62 231 ALA A CA 1
ATOM 1806 C C . ALA A 1 231 ? -26.618 2.009 16.465 1.00 96.62 231 ALA A C 1
ATOM 1808 O O . ALA A 1 231 ? -25.679 1.521 15.847 1.00 96.62 231 ALA A O 1
ATOM 1809 N N . GLU A 1 232 ? -27.474 2.878 15.921 1.00 97.50 232 GLU A N 1
ATOM 1810 C CA . GLU A 1 232 ? -27.385 3.348 14.531 1.00 97.50 232 GLU A CA 1
ATOM 1811 C C . GLU A 1 232 ? -26.062 4.086 14.269 1.00 97.50 232 GLU A C 1
ATOM 1813 O O . GLU A 1 232 ? -25.308 3.721 13.370 1.00 97.50 232 GLU A O 1
ATOM 1818 N N . THR A 1 233 ? -25.714 5.059 15.120 1.00 96.75 233 THR A N 1
ATOM 1819 C CA . THR A 1 233 ? -24.446 5.799 15.006 1.00 96.75 233 THR A CA 1
ATOM 1820 C C . THR A 1 233 ? -23.230 4.879 15.140 1.00 96.75 233 THR A C 1
ATOM 1822 O O . THR A 1 233 ? -22.203 5.088 14.492 1.00 96.75 233 THR A O 1
ATOM 1825 N N . LEU A 1 234 ? -23.310 3.867 16.011 1.00 96.62 234 LEU A N 1
ATOM 1826 C CA . LEU A 1 234 ? -22.250 2.878 16.167 1.00 96.62 234 LEU A CA 1
ATOM 1827 C C . LEU A 1 234 ? -22.087 2.038 14.897 1.00 96.62 234 LEU A C 1
ATOM 1829 O O . LEU A 1 234 ? -20.954 1.839 14.469 1.00 96.62 234 LEU A O 1
ATOM 1833 N N . GLU A 1 235 ? -23.185 1.569 14.308 1.00 96.75 235 GLU A N 1
ATOM 1834 C CA . GLU A 1 235 ? -23.172 0.783 13.072 1.00 96.75 235 GLU A CA 1
ATOM 1835 C C . GLU A 1 235 ? -22.555 1.575 11.911 1.00 96.75 235 GLU A C 1
ATOM 1837 O O . GLU A 1 235 ? -21.650 1.078 11.239 1.00 96.75 235 GLU A O 1
ATOM 1842 N N . GLU A 1 236 ? -22.964 2.831 11.722 1.00 95.38 236 GLU A N 1
ATOM 1843 C CA . GLU A 1 236 ? -22.408 3.705 10.684 1.00 95.38 236 GLU A CA 1
ATOM 1844 C C . GLU A 1 236 ? -20.897 3.921 10.870 1.00 95.38 236 GLU A C 1
ATOM 1846 O O . GLU A 1 236 ? -20.113 3.753 9.931 1.00 95.38 236 GLU A O 1
ATOM 1851 N N . LEU A 1 237 ? -20.462 4.204 12.103 1.00 95.00 237 LEU A N 1
ATOM 1852 C CA . LEU A 1 237 ? -19.045 4.392 12.415 1.00 95.00 237 LEU A CA 1
ATOM 1853 C C . LEU A 1 237 ? -18.226 3.101 12.244 1.00 95.00 237 LEU A C 1
ATOM 1855 O O . LEU A 1 237 ? -17.070 3.154 11.818 1.00 95.00 237 LEU A O 1
ATOM 1859 N N . GLU A 1 238 ? -18.789 1.940 12.585 1.00 94.25 238 GLU A N 1
ATOM 1860 C CA . GLU A 1 238 ? -18.141 0.642 12.376 1.00 94.25 238 GLU A CA 1
ATOM 1861 C C . GLU A 1 238 ? -17.972 0.318 10.890 1.00 94.25 238 GLU A C 1
ATOM 1863 O O . GLU A 1 238 ? -16.899 -0.153 10.502 1.00 94.25 238 GLU A O 1
ATOM 1868 N N . ASN A 1 239 ? -18.978 0.620 10.066 1.00 93.62 239 ASN A N 1
ATOM 1869 C CA . ASN A 1 239 ? -18.914 0.454 8.614 1.00 93.62 239 ASN A CA 1
ATOM 1870 C C . ASN A 1 239 ? -17.850 1.373 8.001 1.00 93.62 239 ASN A C 1
ATOM 1872 O O . ASN A 1 239 ? -16.950 0.893 7.309 1.00 93.62 239 ASN A O 1
ATOM 1876 N N . GLN A 1 240 ? -17.869 2.667 8.342 1.00 92.12 240 GLN A N 1
ATOM 1877 C CA . GLN A 1 240 ? -16.864 3.630 7.880 1.00 92.12 240 GLN A CA 1
ATOM 1878 C C . GLN A 1 240 ? -15.442 3.195 8.266 1.00 92.12 240 GLN A C 1
ATOM 1880 O O . GLN A 1 240 ? -14.526 3.193 7.442 1.00 92.12 240 GLN A O 1
ATOM 1885 N N . TYR A 1 241 ? -15.243 2.776 9.519 1.00 92.69 241 TYR A N 1
ATOM 1886 C CA . TYR A 1 241 ? -13.949 2.273 9.973 1.00 92.69 241 TYR A CA 1
ATOM 1887 C C . TYR A 1 241 ? -13.533 0.982 9.250 1.00 92.69 241 TYR A C 1
ATOM 1889 O O . TYR A 1 241 ? -12.346 0.778 8.981 1.00 92.69 241 TYR A O 1
ATOM 1897 N N . GLY A 1 242 ? -14.497 0.119 8.920 1.00 90.38 242 GLY A N 1
ATOM 1898 C CA . GLY A 1 242 ? -14.297 -1.065 8.088 1.00 90.38 242 GLY A CA 1
ATOM 1899 C C . GLY A 1 242 ? -13.677 -0.713 6.738 1.00 90.38 242 GLY A C 1
ATOM 1900 O O . GLY A 1 242 ? -12.606 -1.236 6.419 1.00 90.38 242 GLY A O 1
ATOM 1901 N N . HIS A 1 243 ? -14.282 0.234 6.020 1.00 90.75 243 HIS A N 1
ATOM 1902 C CA . HIS A 1 243 ? -13.799 0.709 4.721 1.00 90.75 243 HIS A CA 1
ATOM 1903 C C . HIS A 1 243 ? -12.419 1.371 4.811 1.00 90.75 243 HIS A C 1
ATOM 1905 O O . HIS A 1 243 ? -11.516 1.034 4.045 1.00 90.75 243 HIS A O 1
ATOM 1911 N N . LEU A 1 244 ? -12.190 2.236 5.807 1.00 91.12 244 LEU A N 1
ATOM 1912 C CA . LEU A 1 244 ? -10.875 2.855 6.023 1.00 91.12 244 LEU A CA 1
ATOM 1913 C C . LEU A 1 244 ? -9.777 1.812 6.271 1.00 91.12 244 LEU A C 1
ATOM 1915 O O . LEU A 1 244 ? -8.647 1.954 5.799 1.00 91.12 244 LEU A O 1
ATOM 1919 N N . ARG A 1 245 ? -10.090 0.739 7.002 1.00 89.88 245 ARG A N 1
ATOM 1920 C CA . ARG A 1 245 ? -9.139 -0.347 7.263 1.00 89.88 245 ARG A CA 1
ATOM 1921 C C . ARG A 1 245 ? -8.856 -1.177 6.011 1.00 89.88 245 ARG A C 1
ATOM 1923 O O . ARG A 1 245 ? -7.719 -1.609 5.828 1.00 89.88 245 ARG A O 1
ATOM 1930 N N . GLU A 1 246 ? -9.865 -1.423 5.181 1.00 89.50 246 GLU A N 1
ATOM 1931 C CA . GLU A 1 246 ? -9.692 -2.090 3.887 1.00 89.50 246 GLU A CA 1
ATOM 1932 C C . GLU A 1 246 ? -8.791 -1.271 2.963 1.00 89.50 246 GLU A C 1
ATOM 1934 O O . GLU A 1 246 ? -7.831 -1.821 2.418 1.00 89.50 246 GLU A O 1
ATOM 1939 N N . LEU A 1 247 ? -9.010 0.046 2.895 1.00 90.56 247 LEU A N 1
ATOM 1940 C CA . LEU A 1 247 ? -8.131 0.970 2.183 1.00 90.56 247 LEU A CA 1
ATOM 1941 C C . LEU A 1 247 ? -6.692 0.894 2.708 1.00 90.56 247 LEU A C 1
ATOM 1943 O O . LEU A 1 247 ? -5.761 0.701 1.930 1.00 90.56 247 LEU A O 1
ATOM 1947 N N . ALA A 1 248 ? -6.497 0.984 4.026 1.00 89.31 248 ALA A N 1
ATOM 1948 C CA . ALA A 1 248 ? -5.167 0.935 4.631 1.00 89.31 248 ALA A CA 1
ATOM 1949 C C . ALA A 1 248 ? -4.425 -0.382 4.336 1.00 89.31 248 ALA A C 1
ATOM 1951 O O . ALA A 1 248 ? -3.225 -0.381 4.056 1.00 89.31 248 ALA A O 1
ATOM 1952 N N . GLU A 1 249 ? -5.124 -1.520 4.373 1.00 88.19 249 GLU A N 1
ATOM 1953 C CA . GLU A 1 249 ? -4.526 -2.814 4.032 1.00 88.19 249 GLU A CA 1
ATOM 1954 C C 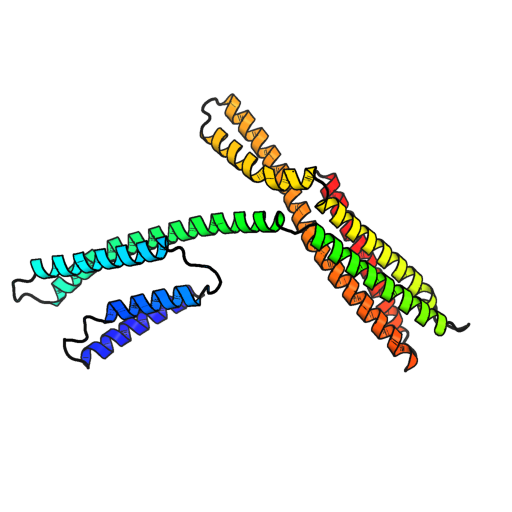. GLU A 1 249 ? -4.208 -2.922 2.536 1.00 88.19 249 GLU A C 1
ATOM 1956 O O . GLU A 1 249 ? -3.169 -3.485 2.185 1.00 88.19 249 GLU A O 1
ATOM 1961 N N . MET A 1 250 ? -5.051 -2.364 1.661 1.00 89.12 250 MET A N 1
ATOM 1962 C CA . MET A 1 250 ? -4.767 -2.280 0.228 1.00 89.12 250 MET A CA 1
ATOM 1963 C C . MET A 1 250 ? -3.506 -1.450 -0.029 1.00 89.12 250 MET A C 1
ATOM 1965 O O . MET A 1 250 ? -2.583 -1.956 -0.657 1.00 89.12 250 MET A O 1
ATOM 1969 N N . MET A 1 251 ? -3.404 -0.247 0.544 1.00 89.44 251 MET A N 1
ATOM 1970 C CA . MET A 1 251 ? -2.228 0.631 0.432 1.00 89.44 251 MET A CA 1
ATOM 1971 C C . MET A 1 251 ? -0.943 -0.083 0.874 1.00 89.44 251 MET A C 1
ATOM 1973 O O . MET A 1 251 ? 0.060 -0.101 0.159 1.00 89.44 251 MET A O 1
ATOM 1977 N N . ARG A 1 252 ? -0.991 -0.778 2.017 1.00 87.00 252 ARG A N 1
ATOM 1978 C CA . ARG A 1 252 ? 0.144 -1.553 2.537 1.00 87.00 252 ARG A CA 1
ATOM 1979 C C . ARG A 1 252 ? 0.562 -2.695 1.607 1.00 87.00 252 ARG A C 1
ATOM 1981 O O . ARG A 1 252 ? 1.743 -3.026 1.529 1.00 87.00 252 ARG A O 1
ATOM 1988 N N . ARG A 1 253 ? -0.391 -3.342 0.933 1.00 87.81 253 ARG A N 1
ATOM 1989 C CA . ARG A 1 253 ? -0.092 -4.385 -0.062 1.00 87.81 253 ARG A CA 1
ATOM 1990 C C . ARG A 1 253 ? 0.501 -3.784 -1.327 1.00 87.81 253 ARG A C 1
ATOM 1992 O O . ARG A 1 253 ? 1.500 -4.307 -1.807 1.00 87.81 253 ARG A O 1
ATOM 1999 N N . SER A 1 254 ? -0.049 -2.675 -1.813 1.00 91.19 254 SER A N 1
ATOM 2000 C CA . SER A 1 254 ? 0.445 -1.990 -3.007 1.00 91.19 254 SER A CA 1
ATOM 2001 C C . SER A 1 254 ? 1.870 -1.455 -2.840 1.00 91.19 254 SER A C 1
ATOM 2003 O O . SER A 1 254 ? 2.605 -1.336 -3.815 1.00 91.19 254 SER A O 1
ATOM 2005 N N . GLU A 1 255 ? 2.322 -1.187 -1.614 1.00 90.25 255 GLU A N 1
ATOM 2006 C CA . GLU A 1 255 ? 3.724 -0.841 -1.363 1.00 90.25 255 GLU A CA 1
ATOM 2007 C C . GLU A 1 255 ? 4.701 -1.963 -1.765 1.00 90.25 255 GLU A C 1
ATOM 2009 O O . GLU A 1 255 ? 5.778 -1.679 -2.294 1.00 90.25 255 GLU A O 1
ATOM 2014 N N . LEU A 1 256 ? 4.314 -3.232 -1.585 1.00 90.50 256 LEU A N 1
ATOM 2015 C CA . LEU A 1 256 ? 5.121 -4.386 -2.005 1.00 90.50 256 LEU A CA 1
ATOM 2016 C C . LEU A 1 256 ? 5.221 -4.485 -3.530 1.00 90.50 256 LEU A C 1
ATOM 2018 O O . LEU A 1 256 ? 6.245 -4.923 -4.054 1.00 90.50 256 LEU A O 1
ATOM 2022 N N . GLU A 1 257 ? 4.190 -4.034 -4.243 1.00 91.06 257 GLU A N 1
ATOM 2023 C CA . GLU A 1 257 ? 4.186 -4.012 -5.705 1.00 91.06 257 GLU A CA 1
ATOM 2024 C C . GLU A 1 257 ? 5.286 -3.086 -6.235 1.00 91.06 257 GLU A C 1
ATOM 2026 O O . GLU A 1 257 ? 5.899 -3.395 -7.252 1.00 91.06 257 GLU A O 1
ATOM 2031 N N . ILE A 1 258 ? 5.631 -1.997 -5.534 1.00 94.31 258 ILE A N 1
ATOM 2032 C CA . ILE A 1 258 ? 6.736 -1.118 -5.955 1.00 94.31 258 ILE A CA 1
ATOM 2033 C C . ILE A 1 258 ? 8.066 -1.881 -5.970 1.00 94.31 258 ILE A C 1
ATOM 2035 O O . ILE A 1 258 ? 8.844 -1.749 -6.918 1.00 94.31 258 ILE A O 1
ATOM 2039 N N . ASP A 1 259 ? 8.329 -2.687 -4.938 1.00 93.06 259 ASP A N 1
ATOM 2040 C CA . ASP A 1 259 ? 9.547 -3.500 -4.857 1.00 93.06 259 ASP A CA 1
ATOM 2041 C C . ASP A 1 259 ? 9.584 -4.576 -5.940 1.00 93.06 259 ASP A C 1
ATOM 2043 O O . ASP A 1 259 ? 10.619 -4.776 -6.583 1.00 93.06 259 ASP A O 1
ATOM 2047 N N . GLU A 1 260 ? 8.448 -5.235 -6.175 1.00 92.88 260 GLU A N 1
ATOM 2048 C CA . GLU A 1 260 ? 8.312 -6.264 -7.205 1.00 92.88 260 GLU A CA 1
ATOM 2049 C C . GLU A 1 260 ? 8.560 -5.680 -8.609 1.00 92.88 260 GLU A C 1
ATOM 2051 O O . GLU A 1 260 ? 9.336 -6.234 -9.393 1.00 92.88 260 GLU A O 1
ATOM 2056 N N . ASN A 1 261 ? 7.972 -4.516 -8.904 1.00 94.44 261 ASN A N 1
ATOM 2057 C CA . ASN A 1 261 ? 8.132 -3.825 -10.183 1.00 94.44 261 ASN A CA 1
ATOM 2058 C C . ASN A 1 261 ? 9.566 -3.322 -10.393 1.00 94.44 261 ASN A C 1
ATOM 2060 O O . ASN A 1 261 ? 10.136 -3.527 -11.466 1.00 94.44 261 ASN A O 1
ATOM 2064 N N . LEU A 1 262 ? 10.193 -2.737 -9.365 1.00 95.38 262 LEU A N 1
ATOM 2065 C CA . LEU A 1 262 ? 11.590 -2.306 -9.444 1.00 95.38 262 LEU A CA 1
ATOM 2066 C C . LEU A 1 262 ? 12.533 -3.488 -9.710 1.00 95.38 262 LEU A C 1
ATOM 2068 O O . LEU A 1 262 ? 13.433 -3.388 -10.548 1.00 95.38 262 LEU A O 1
ATOM 2072 N N . ALA A 1 263 ? 12.324 -4.613 -9.023 1.00 94.25 263 ALA A N 1
ATOM 2073 C CA . ALA A 1 263 ? 13.114 -5.821 -9.233 1.00 94.25 263 ALA A CA 1
ATOM 2074 C C . ALA A 1 263 ? 12.968 -6.344 -10.670 1.00 94.25 263 ALA A C 1
ATOM 2076 O O . ALA A 1 263 ? 13.973 -6.664 -11.310 1.00 94.25 263 ALA A O 1
ATOM 2077 N N . ARG A 1 264 ? 11.741 -6.370 -11.211 1.00 93.12 264 ARG A N 1
ATOM 2078 C CA . ARG A 1 264 ? 11.494 -6.764 -12.605 1.00 93.12 264 ARG A CA 1
ATOM 2079 C C . ARG A 1 264 ? 12.175 -5.832 -13.606 1.00 93.12 264 ARG A C 1
ATOM 2081 O O . ARG A 1 264 ? 12.849 -6.325 -14.507 1.00 93.12 264 ARG A O 1
ATOM 2088 N N . MET A 1 265 ? 12.104 -4.511 -13.423 1.00 93.38 265 MET A N 1
ATOM 2089 C CA . MET A 1 265 ? 12.840 -3.562 -14.274 1.00 93.38 265 MET A CA 1
ATOM 2090 C C . MET A 1 265 ? 14.354 -3.828 -14.258 1.00 93.38 265 MET A C 1
ATOM 2092 O O . MET A 1 265 ? 14.992 -3.830 -15.312 1.00 93.38 265 MET A O 1
ATOM 2096 N N . GLY A 1 266 ? 14.926 -4.138 -13.089 1.00 93.06 266 GLY A N 1
ATOM 2097 C CA . GLY A 1 266 ? 16.336 -4.520 -12.966 1.00 93.06 266 GLY A CA 1
ATOM 2098 C C . GLY A 1 266 ? 16.684 -5.812 -13.716 1.00 93.06 266 GLY A C 1
ATOM 2099 O O . GLY A 1 266 ? 17.724 -5.887 -14.377 1.00 93.06 266 GLY A O 1
ATOM 2100 N N . VAL A 1 267 ? 15.800 -6.816 -13.679 1.00 91.56 267 VAL A N 1
ATOM 2101 C CA . VAL A 1 267 ? 15.953 -8.053 -14.462 1.00 91.56 267 VAL A CA 1
ATOM 2102 C C . VAL A 1 267 ? 15.943 -7.744 -15.958 1.00 91.56 267 VAL A C 1
ATOM 2104 O O . VAL A 1 267 ? 16.841 -8.193 -16.670 1.00 91.56 267 VAL A O 1
ATOM 2107 N N . ILE A 1 268 ? 14.993 -6.941 -16.434 1.00 89.06 268 ILE A N 1
ATOM 2108 C CA . ILE A 1 268 ? 14.867 -6.571 -17.851 1.00 89.06 268 ILE A CA 1
ATOM 2109 C C . ILE A 1 268 ? 16.110 -5.828 -18.334 1.00 89.06 268 ILE A C 1
ATOM 2111 O O . ILE A 1 268 ? 16.681 -6.193 -19.363 1.00 89.06 268 ILE A O 1
ATOM 2115 N N . TYR A 1 269 ? 16.582 -4.854 -17.554 1.00 90.44 269 TYR A N 1
ATOM 2116 C CA . TYR A 1 269 ? 17.836 -4.160 -17.825 1.00 90.44 269 TYR A CA 1
ATOM 2117 C C . TYR A 1 269 ? 19.010 -5.143 -17.958 1.00 90.44 269 TYR A C 1
ATOM 2119 O O . TYR A 1 269 ? 19.733 -5.111 -18.953 1.00 90.44 269 TYR A O 1
ATOM 2127 N N . SER A 1 270 ? 19.164 -6.078 -17.012 1.00 89.88 270 SER A N 1
ATOM 2128 C CA . SER A 1 270 ? 20.253 -7.065 -17.057 1.00 89.88 270 SER A CA 1
ATOM 2129 C C . SER A 1 270 ? 20.171 -7.991 -18.279 1.00 89.88 270 SER A C 1
ATOM 2131 O O . SER A 1 270 ? 21.191 -8.313 -18.888 1.00 89.88 270 SER A O 1
ATOM 2133 N N . GLN A 1 271 ? 18.960 -8.380 -18.691 1.00 86.25 271 GLN A N 1
ATOM 2134 C CA . GLN A 1 271 ? 18.743 -9.194 -19.886 1.00 86.25 271 GLN A CA 1
ATOM 2135 C C . GLN A 1 271 ? 19.075 -8.422 -21.169 1.00 86.25 271 GLN A C 1
ATOM 2137 O O . GLN A 1 271 ? 19.652 -9.000 -22.093 1.00 86.25 271 GLN A O 1
ATOM 2142 N N . LEU A 1 272 ? 18.745 -7.128 -21.221 1.00 83.25 272 LEU A N 1
ATOM 2143 C CA . LEU A 1 272 ? 19.065 -6.246 -22.343 1.00 83.25 272 LEU A CA 1
ATOM 2144 C C . LEU A 1 272 ? 20.564 -5.921 -22.416 1.00 83.25 272 LEU A C 1
ATOM 2146 O O . LEU A 1 272 ? 21.102 -5.736 -23.499 1.00 83.25 272 LEU A O 1
ATOM 2150 N N . GLN A 1 273 ? 21.274 -5.903 -21.291 1.00 84.94 273 GLN A N 1
ATOM 2151 C CA . GLN A 1 273 ? 22.726 -5.731 -21.299 1.00 84.94 273 GLN A CA 1
ATOM 2152 C C . GLN A 1 273 ? 23.450 -6.945 -21.918 1.00 84.94 273 GLN A C 1
ATOM 2154 O O . GLN A 1 273 ? 24.469 -6.791 -22.583 1.00 84.94 273 GLN A O 1
ATOM 2159 N N . MET A 1 274 ? 22.922 -8.164 -21.746 1.00 79.81 274 MET A N 1
ATOM 2160 C CA . MET A 1 274 ? 23.528 -9.400 -22.281 1.00 79.81 274 MET A CA 1
ATOM 2161 C C . MET A 1 274 ? 23.324 -9.606 -23.792 1.00 79.81 274 MET A C 1
ATOM 2163 O O . MET A 1 274 ? 23.945 -10.489 -24.394 1.00 79.81 274 MET A O 1
ATOM 2167 N N . LEU A 1 275 ? 22.440 -8.817 -24.400 1.00 70.56 275 LEU A N 1
ATOM 2168 C CA . LEU A 1 275 ? 22.005 -8.913 -25.797 1.00 70.56 275 LEU A CA 1
ATOM 2169 C C . LEU A 1 275 ? 23.147 -8.758 -26.812 1.00 70.56 275 LEU A C 1
ATOM 2171 O O . LEU A 1 275 ? 23.078 -9.361 -27.882 1.00 70.56 275 LEU A O 1
ATOM 2175 N N . ASP A 1 276 ? 24.212 -8.045 -26.437 1.00 57.78 276 ASP A N 1
ATOM 2176 C CA . ASP A 1 276 ? 25.434 -7.844 -27.232 1.00 57.78 276 ASP A CA 1
ATOM 2177 C C . ASP A 1 276 ? 26.120 -9.175 -27.619 1.00 57.78 276 ASP A C 1
ATOM 2179 O O . ASP A 1 276 ? 26.826 -9.282 -28.617 1.00 57.78 276 ASP A O 1
ATOM 2183 N N . THR A 1 277 ? 25.861 -10.263 -26.881 1.00 50.69 277 THR A N 1
ATOM 2184 C CA . THR A 1 277 ? 26.595 -11.525 -27.077 1.00 50.69 277 THR A CA 1
ATOM 2185 C C . THR A 1 277 ? 25.919 -12.545 -27.996 1.00 50.69 277 THR A C 1
ATOM 2187 O O . THR A 1 277 ? 26.618 -13.397 -28.548 1.00 50.69 277 THR A O 1
ATOM 2190 N N . ARG A 1 278 ? 24.589 -12.504 -28.193 1.00 51.47 278 ARG A N 1
ATOM 2191 C CA . ARG A 1 278 ? 23.837 -13.420 -29.084 1.00 51.47 278 ARG A CA 1
ATOM 2192 C C . ARG A 1 278 ? 22.497 -12.801 -29.483 1.00 51.47 278 ARG A C 1
ATOM 2194 O O . ARG A 1 278 ? 21.705 -12.449 -28.615 1.00 51.47 278 ARG A O 1
ATOM 2201 N N . SER A 1 279 ? 22.200 -12.775 -30.785 1.00 57.00 279 SER A N 1
ATOM 2202 C CA . SER A 1 279 ? 20.910 -12.345 -31.345 1.00 57.00 279 SER A CA 1
ATOM 2203 C C . SER A 1 279 ? 19.729 -12.901 -30.537 1.00 57.00 279 SER A C 1
ATOM 2205 O O . SER A 1 279 ? 19.549 -14.124 -30.469 1.00 57.00 279 SER A O 1
ATOM 2207 N N . LEU A 1 280 ? 18.923 -12.025 -29.928 1.00 59.19 280 LEU A N 1
ATOM 2208 C CA . LEU A 1 280 ? 17.724 -12.428 -29.194 1.00 59.19 280 LEU A CA 1
ATOM 2209 C C . LEU A 1 280 ? 16.823 -13.273 -30.096 1.00 59.19 280 LEU A C 1
ATOM 2211 O O . LEU A 1 280 ? 16.369 -12.829 -31.152 1.00 59.19 280 LEU A O 1
ATOM 2215 N N . GLN A 1 281 ? 16.524 -14.494 -29.656 1.00 62.34 281 GLN A N 1
ATOM 2216 C CA . GLN A 1 281 ? 15.478 -15.290 -30.282 1.00 62.34 281 GLN A CA 1
ATOM 2217 C C . GLN A 1 281 ? 14.159 -14.514 -30.166 1.00 62.34 281 GLN A C 1
ATOM 2219 O O . GLN A 1 281 ? 13.797 -14.080 -29.070 1.00 62.34 281 GLN A O 1
ATOM 2224 N N . LYS A 1 282 ? 13.424 -14.364 -31.278 1.00 67.25 282 LYS A N 1
ATOM 2225 C CA . LYS A 1 282 ? 12.113 -13.680 -31.332 1.00 67.25 282 LYS A CA 1
ATOM 2226 C C . LYS A 1 282 ? 11.159 -14.119 -30.205 1.00 67.25 282 LYS A C 1
ATOM 2228 O O . LYS A 1 282 ? 10.374 -13.315 -29.721 1.00 67.25 282 LYS A O 1
ATOM 2233 N N . SER A 1 283 ? 11.267 -15.369 -29.748 1.00 72.94 283 SER A N 1
ATOM 2234 C CA . SER A 1 283 ? 10.495 -15.938 -28.635 1.00 72.94 283 SER A CA 1
ATOM 2235 C C . SER A 1 283 ? 10.803 -15.333 -27.258 1.00 72.94 283 SER A C 1
ATOM 2237 O O . SER A 1 283 ? 9.922 -15.278 -26.407 1.00 72.94 283 SER A O 1
ATOM 2239 N N . ARG A 1 284 ? 12.040 -14.903 -26.986 1.00 74.00 284 ARG A N 1
ATOM 2240 C CA . ARG A 1 284 ? 12.405 -14.267 -25.708 1.00 74.00 284 ARG A CA 1
ATOM 2241 C C . ARG A 1 284 ? 12.001 -12.794 -25.694 1.00 74.00 284 ARG A C 1
ATOM 2243 O O . ARG A 1 284 ? 11.473 -12.335 -24.695 1.00 74.00 284 ARG A O 1
ATOM 2250 N N . ALA A 1 285 ? 12.162 -12.108 -26.821 1.00 72.31 285 ALA A N 1
ATOM 2251 C CA . ALA A 1 285 ? 11.675 -10.744 -27.002 1.00 72.31 285 ALA A CA 1
ATOM 2252 C C . ALA A 1 285 ? 10.150 -10.632 -26.855 1.00 72.31 285 ALA A C 1
ATOM 2254 O O . ALA A 1 285 ? 9.652 -9.731 -26.191 1.00 72.31 285 ALA A O 1
ATOM 2255 N N . ARG A 1 286 ? 9.411 -11.583 -27.441 1.00 78.88 286 ARG A N 1
ATOM 2256 C CA . ARG A 1 286 ? 7.955 -11.649 -27.305 1.00 78.88 286 ARG A CA 1
ATOM 2257 C C . ARG A 1 286 ? 7.522 -11.825 -25.848 1.00 78.88 286 ARG A C 1
ATOM 2259 O O . ARG A 1 286 ? 6.710 -11.042 -25.385 1.00 78.88 286 ARG A O 1
ATOM 2266 N N . ARG A 1 287 ? 8.133 -12.772 -25.126 1.00 83.50 287 ARG A N 1
ATOM 2267 C CA . ARG A 1 287 ? 7.863 -12.980 -23.694 1.00 83.50 287 ARG A CA 1
ATOM 2268 C C . ARG A 1 287 ? 8.151 -11.744 -22.849 1.00 83.50 287 ARG A C 1
ATOM 2270 O O . ARG A 1 287 ? 7.378 -11.445 -21.959 1.00 83.50 287 ARG A O 1
ATOM 2277 N N . LEU A 1 288 ? 9.238 -11.031 -23.143 1.00 84.06 288 LEU A N 1
ATOM 2278 C CA . LEU A 1 288 ? 9.566 -9.791 -22.444 1.00 84.06 288 LEU A CA 1
ATOM 2279 C C . LEU A 1 288 ? 8.497 -8.712 -22.673 1.00 84.06 288 LEU A C 1
ATOM 2281 O O . LEU A 1 288 ? 8.093 -8.038 -21.735 1.00 84.06 288 LEU A O 1
ATOM 2285 N N . SER A 1 289 ? 8.034 -8.555 -23.915 1.00 83.12 289 SER A N 1
ATOM 2286 C CA . SER A 1 289 ? 6.953 -7.615 -24.225 1.00 83.12 289 SER A CA 1
ATOM 2287 C C . SER A 1 289 ? 5.648 -8.001 -23.527 1.00 83.12 289 SER A C 1
ATOM 2289 O O . SER A 1 289 ? 5.008 -7.131 -22.951 1.00 83.12 289 SER A O 1
ATOM 2291 N N . GLU A 1 290 ? 5.286 -9.288 -23.560 1.00 88.31 290 GLU A N 1
ATOM 2292 C CA . GLU A 1 290 ? 4.102 -9.832 -22.878 1.00 88.31 290 GLU A CA 1
ATOM 2293 C C . GLU A 1 290 ? 4.193 -9.614 -21.357 1.00 88.31 290 GLU A C 1
ATOM 2295 O O . GLU A 1 290 ? 3.223 -9.185 -20.746 1.00 88.31 290 GLU A O 1
ATOM 2300 N N . GLU A 1 291 ? 5.370 -9.815 -20.753 1.00 89.38 291 GLU A N 1
ATOM 2301 C CA . GLU A 1 291 ? 5.604 -9.567 -19.326 1.00 89.38 291 GLU A CA 1
ATOM 2302 C C . GLU A 1 291 ? 5.431 -8.084 -18.965 1.00 89.38 291 GLU A C 1
ATOM 2304 O O . GLU A 1 291 ? 4.768 -7.770 -17.980 1.00 89.38 291 GLU A O 1
ATOM 2309 N N . ILE A 1 292 ? 5.986 -7.158 -19.756 1.00 87.06 292 ILE A N 1
ATOM 2310 C CA . ILE A 1 292 ? 5.844 -5.710 -19.509 1.00 87.06 292 ILE A CA 1
ATOM 2311 C C . ILE A 1 292 ? 4.381 -5.270 -19.634 1.00 87.06 292 ILE A C 1
ATOM 2313 O O . ILE A 1 292 ? 3.904 -4.478 -18.820 1.00 87.06 292 ILE A O 1
ATOM 2317 N N . GLU A 1 293 ? 3.671 -5.778 -20.640 1.00 89.81 293 GLU A N 1
ATOM 2318 C CA . GLU A 1 293 ? 2.251 -5.494 -20.856 1.00 89.81 293 GLU A CA 1
ATOM 2319 C C . GLU A 1 293 ? 1.403 -6.023 -19.689 1.00 89.81 293 GLU A C 1
ATOM 2321 O O . GLU A 1 293 ? 0.611 -5.275 -19.118 1.00 89.81 293 GLU A O 1
ATOM 2326 N N . GLU A 1 294 ? 1.656 -7.255 -19.239 1.00 91.62 294 GLU A N 1
ATOM 2327 C CA . GLU A 1 294 ? 1.017 -7.838 -18.054 1.00 91.62 294 GLU A CA 1
ATOM 2328 C C . GLU A 1 294 ? 1.276 -7.003 -16.790 1.00 91.62 294 GLU A C 1
ATOM 2330 O O . GLU A 1 294 ? 0.345 -6.727 -16.034 1.00 91.62 294 GLU A O 1
ATOM 2335 N N . GLN A 1 295 ? 2.515 -6.547 -16.561 1.00 90.75 295 GLN A N 1
ATOM 2336 C CA . GLN A 1 295 ? 2.821 -5.696 -15.404 1.00 90.75 295 GLN A CA 1
ATOM 2337 C C . GLN A 1 295 ? 2.141 -4.329 -15.481 1.00 90.75 295 GLN A C 1
ATOM 2339 O O . GLN A 1 295 ? 1.674 -3.810 -14.467 1.00 90.75 295 GLN A O 1
ATOM 2344 N N . THR A 1 296 ? 2.058 -3.755 -16.679 1.00 92.00 296 THR A N 1
ATOM 2345 C CA . THR A 1 296 ? 1.383 -2.473 -16.898 1.00 92.00 296 THR A CA 1
ATOM 2346 C C . THR A 1 296 ? -0.110 -2.587 -16.599 1.00 92.00 296 THR A C 1
ATOM 2348 O O . THR A 1 296 ? -0.643 -1.728 -15.896 1.00 92.00 296 THR A O 1
ATOM 2351 N N . HIS A 1 297 ? -0.757 -3.663 -17.062 1.00 92.44 297 HIS A N 1
ATOM 2352 C CA . HIS A 1 297 ? -2.160 -3.955 -16.765 1.00 92.44 297 HIS A CA 1
ATOM 2353 C C . HIS A 1 297 ? -2.398 -4.237 -15.284 1.00 92.44 297 HIS A C 1
ATOM 2355 O O . HIS A 1 297 ? -3.307 -3.659 -14.704 1.00 92.44 297 HIS A O 1
ATOM 2361 N N . ARG A 1 298 ? -1.540 -5.032 -14.633 1.00 91.81 298 ARG A N 1
ATOM 2362 C CA . ARG A 1 298 ? -1.662 -5.307 -13.193 1.00 91.81 298 ARG A CA 1
ATOM 2363 C C . ARG A 1 298 ? -1.597 -4.030 -12.352 1.00 91.81 298 ARG A C 1
ATOM 2365 O O . ARG A 1 298 ? -2.324 -3.915 -11.370 1.00 91.81 298 ARG A O 1
ATOM 2372 N N . LEU A 1 299 ? -0.736 -3.077 -12.719 1.00 92.81 299 LEU A N 1
ATOM 2373 C CA . LEU A 1 299 ? -0.688 -1.776 -12.048 1.00 92.81 299 LEU A CA 1
ATOM 2374 C C . LEU A 1 299 ? -1.924 -0.920 -12.336 1.00 92.81 299 LEU A C 1
ATOM 2376 O O . LEU A 1 299 ? -2.373 -0.214 -11.441 1.00 92.81 299 LEU A O 1
ATOM 2380 N N . ASP A 1 300 ? -2.462 -0.973 -13.554 1.00 93.00 300 ASP A N 1
ATOM 2381 C CA . ASP A 1 300 ? -3.686 -0.253 -13.921 1.00 93.00 300 ASP A CA 1
ATOM 2382 C C . ASP A 1 300 ? -4.899 -0.779 -13.137 1.00 93.00 300 ASP A C 1
ATOM 2384 O O . ASP A 1 300 ? -5.605 -0.004 -12.495 1.00 93.00 300 ASP A O 1
ATOM 2388 N N . ASP A 1 301 ? -5.059 -2.103 -13.071 1.00 93.44 301 ASP A N 1
ATOM 2389 C CA . ASP A 1 301 ? -6.100 -2.771 -12.283 1.00 93.44 301 ASP A CA 1
ATOM 2390 C C . ASP A 1 301 ? -5.976 -2.441 -10.789 1.00 93.44 301 ASP A C 1
ATOM 2392 O O . ASP A 1 301 ? -6.973 -2.204 -10.104 1.00 93.44 301 ASP A O 1
ATOM 2396 N N . LEU A 1 302 ? -4.746 -2.395 -10.268 1.00 92.12 302 LEU A N 1
ATOM 2397 C CA . LEU A 1 302 ? -4.490 -2.017 -8.881 1.00 92.12 302 LEU A CA 1
ATOM 2398 C C . LEU A 1 302 ? -4.878 -0.561 -8.609 1.00 92.12 302 LEU A C 1
ATOM 2400 O O . LEU A 1 302 ? -5.506 -0.284 -7.590 1.00 92.12 302 LEU A O 1
ATOM 2404 N N . LEU A 1 303 ? -4.520 0.360 -9.506 1.00 92.25 303 LEU A N 1
ATOM 2405 C CA . LEU A 1 303 ? -4.900 1.769 -9.403 1.00 92.25 303 LEU A CA 1
ATOM 2406 C C . LEU A 1 303 ? -6.424 1.931 -9.445 1.00 92.25 303 LEU A C 1
ATOM 2408 O O . LEU A 1 303 ? -6.976 2.633 -8.601 1.00 92.25 303 LEU A O 1
ATOM 2412 N N . ALA A 1 304 ? -7.102 1.225 -10.352 1.00 92.44 304 ALA A N 1
ATOM 2413 C CA . ALA A 1 304 ? -8.559 1.221 -10.437 1.00 92.44 304 ALA A CA 1
ATOM 2414 C C . ALA A 1 304 ? -9.208 0.689 -9.148 1.00 92.44 304 ALA A C 1
ATOM 2416 O O . ALA A 1 304 ? -10.140 1.300 -8.631 1.00 92.44 304 ALA A O 1
ATOM 2417 N N . ALA A 1 305 ? -8.673 -0.394 -8.575 1.00 89.75 305 ALA A N 1
ATOM 2418 C CA . ALA A 1 305 ? -9.152 -0.932 -7.303 1.00 89.75 305 ALA A CA 1
ATOM 2419 C C . ALA A 1 305 ? -8.961 0.057 -6.138 1.00 89.75 305 ALA A C 1
ATOM 2421 O O . ALA A 1 305 ? -9.834 0.177 -5.278 1.00 89.75 305 ALA A O 1
ATOM 2422 N N . MET A 1 306 ? -7.843 0.791 -6.112 1.00 88.50 306 MET A N 1
ATOM 2423 C CA . MET A 1 306 ? -7.598 1.834 -5.110 1.00 88.50 306 MET A CA 1
ATOM 2424 C C . MET A 1 306 ? -8.584 2.997 -5.257 1.00 88.50 306 MET A C 1
ATOM 2426 O O . MET A 1 306 ? -9.076 3.513 -4.253 1.00 88.50 306 MET A O 1
ATOM 2430 N N . ASP A 1 307 ? -8.889 3.394 -6.491 1.00 88.12 307 ASP A N 1
ATOM 2431 C CA . ASP A 1 307 ? -9.859 4.450 -6.775 1.00 88.12 307 ASP A CA 1
ATOM 2432 C C . ASP A 1 307 ? -11.285 4.039 -6.408 1.00 88.12 307 ASP A C 1
ATOM 2434 O O . ASP A 1 307 ? -12.016 4.849 -5.839 1.00 88.12 307 ASP A O 1
ATOM 2438 N N . GLU A 1 308 ? -11.660 2.781 -6.640 1.00 87.12 308 GLU A N 1
ATOM 2439 C CA . GLU A 1 308 ? -12.973 2.264 -6.257 1.00 87.12 308 GLU A CA 1
ATOM 2440 C C . GLU A 1 308 ? -13.171 2.296 -4.738 1.00 87.12 308 GLU A C 1
ATOM 2442 O O . GLU A 1 308 ? -14.163 2.854 -4.264 1.00 87.12 308 GLU A O 1
ATOM 2447 N N . VAL A 1 309 ? -12.192 1.818 -3.960 1.00 83.69 309 VAL A N 1
ATOM 2448 C CA . VAL A 1 309 ? -12.270 1.873 -2.490 1.00 83.69 309 VAL A CA 1
ATOM 2449 C C . VAL A 1 309 ? -12.342 3.316 -1.995 1.00 83.69 309 VAL A C 1
ATOM 2451 O O . VAL A 1 309 ? -13.139 3.615 -1.109 1.00 83.69 309 VAL A O 1
ATOM 2454 N N . ILE A 1 310 ? -11.568 4.232 -2.581 1.00 81.62 310 ILE A N 1
ATOM 2455 C CA . ILE A 1 310 ? -11.602 5.647 -2.190 1.00 81.62 310 ILE A CA 1
ATOM 2456 C C . ILE A 1 310 ? -12.935 6.303 -2.560 1.00 81.62 310 ILE A C 1
ATOM 2458 O O . ILE A 1 310 ? -13.424 7.130 -1.801 1.00 81.62 310 ILE A O 1
ATOM 2462 N N . SER A 1 311 ? -13.542 5.926 -3.686 1.00 81.88 311 SER A N 1
ATOM 2463 C CA . SER A 1 311 ? -14.859 6.432 -4.093 1.00 81.88 311 SER A CA 1
ATOM 2464 C C . SER A 1 311 ? -16.021 5.886 -3.257 1.00 81.88 311 SER A C 1
ATOM 2466 O O . SER A 1 311 ? -17.106 6.462 -3.279 1.00 81.88 311 SER A O 1
ATOM 2468 N N . SER A 1 312 ? -15.799 4.775 -2.547 1.00 78.50 312 SER A N 1
ATOM 2469 C CA . SER A 1 312 ? -16.787 4.139 -1.667 1.00 78.50 312 SER A CA 1
ATOM 2470 C C . SER A 1 312 ? -16.803 4.692 -0.236 1.00 78.50 312 SER A C 1
ATOM 2472 O O . SER A 1 312 ? -17.671 4.302 0.545 1.00 78.50 312 SER A O 1
ATOM 2474 N N . LEU A 1 313 ? -15.846 5.567 0.101 1.00 71.31 313 LEU A N 1
ATOM 2475 C CA . LEU A 1 313 ? -15.765 6.299 1.371 1.00 71.31 313 LEU A CA 1
ATOM 2476 C C . LEU A 1 313 ? -16.650 7.549 1.355 1.00 71.31 313 LEU A C 1
ATOM 2478 O O . LEU A 1 313 ? -17.204 7.856 2.434 1.00 71.31 313 LEU A O 1
#

Sequence (313 aa):
MALGVLALFSLMFAIVALAVSRTLGDTALGFGPFFASAVTAALLWFRHPDRPVSWKLIASLVSSFMGVNLFAFGVFALFSPGNDGFVPNALMSLSLCFTPAAVLLLLAAALYFWEYRLGSKAQQQARLIAFNTADAFQQRMEKLRRAREYLANIDALVDAHRAPASPLWLTALPDNLRQWLSHLEKLVNRLNDFDTDPLIQRDLRDAPEKISRLKAQLDAETSPEVRAQLAETLEELENQYGHLRELAEMMRRSELEIDENLARMGVIYSQLQMLDTRSLQKSRARRLSEEIEEQTHRLDDLLAAMDEVISSL

Foldseek 3Di:
DVVVVVVVVVVVLVVVVVVVPVVDDDPVVPCSVVVVVVVVVVVVCVVDVPDDDPPVVVVVVVVVVVVLVVVLVVVLVVPDPDDPDPVVSVVVSVVVSPVVVVVVVVVVVVVVVVVVVVVVVVVVLCVLLPDPLVVLLVVLVVLLVLLVVLLVLLVVLLVVVDDPPDDPLSVCVSVLSVLLSVLSVVLSVLLSCCSPVPVLSCLSNCLVVVLVVLVVCLVVDDDPVVNVVSVVVSVVSVVVNVLSVVLSVLSVVSSVLSVVSSVLSVVVSVVSVCCVPDPDDPVVSVVNSVVSVVSSVVSVVSVVVSVVSVVVD